Protein AF-Q4CY54-F1 (afdb_monomer_lite)

Organism: Trypanosoma cruzi (strain CL Brener) (NCBI:txid353153)

InterPro domains:
  IPR007012 Poly(A) polymerase, central domain [PF04928] (2-129)
  IPR011068 Nucleotidyltransferase, class I-like, C-terminal [SSF55003] (140-233)

Foldseek 3Di:
DQLQLEDLLQLHDYPVLVVLLLLLLCVVPPPDDVVVSVLVSLVVVLVQCVPQQDGDARGDDPDLDDPDDDPPDDAADDCVDPLNVRQRYAYWDPDPSIDRSSSLRASLSSVSVSVLSNVLNVQVVDVPRDNCVSNHHDDLLVVFFKKKKKKWKWKDLDPVVRVVVQVLLVVLLSNLVSLLVNLQVVFWNKDWRPDKFKDDDPPDDHDPNMDMTMIMTMIGTDGDPPDDHDDPVSSVVSVVRSQVVSVVQCPPPPDPPTNPDDCNTIPGMDIDIDGSVRCVVRVVD

Radius of gyration: 21.3 Å; chains: 1; bounding box: 64×45×58 Å

pLDDT: mean 92.41, std 7.96, range [51.31, 98.56]

Sequence (285 aa):
MRRKVYGNLYCYPSGVVLAIMVARICQVMPASHPNVLLRFFFLFYTQWLSRHDRISPVYITTSLESRGRIPGLPDSWDPRRDACRDDLLPVINPAYPYVNDARNVGRCGLEVFYAELTYAYRLLSNLETPLETIWEPYHILDDYSTFFVVHVTCEEENEEKLEAVLSVWSSYVLSKLRILLYALERIVDARPYPQKLNDVPPRSVPKPGRFLKGSCFIVGIKEKVGRRFPQKNMFFEAFDELRYTVLEECNATKSVRGFERDERTMHEPWFALVSAADLLPILKA

Structure (mmCIF, N/CA/C/O backbone):
data_AF-Q4CY54-F1
#
_entry.id   AF-Q4CY54-F1
#
loop_
_atom_site.group_PDB
_atom_site.id
_atom_site.type_symbol
_atom_site.label_atom_id
_atom_site.label_alt_id
_atom_site.label_comp_id
_atom_site.label_asym_id
_atom_site.label_entity_id
_atom_site.label_seq_id
_atom_site.pdbx_PDB_ins_code
_atom_site.Cartn_x
_atom_site.Cartn_y
_atom_site.Cartn_z
_atom_site.occupancy
_atom_site.B_iso_or_equiv
_atom_site.auth_seq_id
_atom_site.auth_comp_id
_atom_site.auth_asym_id
_atom_site.auth_atom_id
_atom_site.pdbx_PDB_model_num
ATOM 1 N N . MET A 1 1 ? -0.231 9.021 11.451 1.00 66.12 1 MET A N 1
ATOM 2 C CA . MET A 1 1 ? -0.670 7.714 10.913 1.00 66.12 1 MET A CA 1
ATOM 3 C C . MET A 1 1 ? 0.261 6.588 11.366 1.00 66.12 1 MET A C 1
ATOM 5 O O . MET A 1 1 ? 1.081 6.104 10.597 1.00 66.12 1 MET A O 1
ATOM 9 N N . ARG A 1 2 ? 0.198 6.216 12.650 1.00 91.12 2 ARG A N 1
ATOM 10 C CA . ARG A 1 2 ? 1.248 5.422 13.318 1.00 91.12 2 ARG A CA 1
ATOM 11 C C . ARG A 1 2 ? 1.232 3.924 12.977 1.00 91.12 2 ARG A C 1
ATOM 13 O O . ARG A 1 2 ? 2.286 3.305 12.985 1.00 91.12 2 ARG A O 1
ATOM 20 N N . ARG A 1 3 ? 0.076 3.391 12.563 1.00 94.56 3 ARG A N 1
ATOM 21 C CA . ARG A 1 3 ? -0.108 1.989 12.134 1.00 94.56 3 ARG A CA 1
ATOM 22 C C . ARG A 1 3 ? 0.277 1.688 10.678 1.00 94.56 3 ARG A C 1
ATOM 24 O O . ARG A 1 3 ? 0.223 0.541 10.255 1.00 94.56 3 ARG A O 1
ATOM 31 N N . LYS A 1 4 ? 0.674 2.710 9.904 1.00 94.62 4 LYS A N 1
ATOM 32 C CA . LYS A 1 4 ? 1.222 2.561 8.539 1.00 94.62 4 LYS A CA 1
ATOM 33 C C . LYS A 1 4 ? 0.316 1.780 7.551 1.00 94.62 4 LYS A C 1
ATOM 35 O O . LYS A 1 4 ? 0.819 1.010 6.745 1.00 94.62 4 LYS A O 1
ATOM 40 N N . VAL A 1 5 ? -1.002 2.012 7.579 1.00 95.00 5 VAL A N 1
ATOM 41 C CA . VAL A 1 5 ? -1.997 1.395 6.662 1.00 95.00 5 VAL A CA 1
ATOM 42 C C . VAL A 1 5 ? -2.765 2.424 5.835 1.00 95.00 5 VAL A C 1
ATOM 44 O O . VAL A 1 5 ? -3.993 2.455 5.802 1.00 95.00 5 VAL A O 1
ATOM 47 N N . TYR A 1 6 ? -2.026 3.338 5.212 1.00 94.12 6 TYR A N 1
ATOM 48 C CA . TYR A 1 6 ? -2.591 4.436 4.433 1.00 94.12 6 TYR A CA 1
ATOM 49 C C . TYR A 1 6 ? -1.653 4.905 3.349 1.00 94.12 6 TYR A C 1
ATOM 51 O O . TYR A 1 6 ? -0.442 4.968 3.551 1.00 94.12 6 TYR A O 1
ATOM 59 N N . GLY A 1 7 ? -2.250 5.309 2.235 1.00 92.25 7 GLY A N 1
ATOM 60 C CA . GLY A 1 7 ? -1.535 5.796 1.072 1.00 92.25 7 GLY A CA 1
ATOM 61 C C . GLY A 1 7 ? -1.949 5.017 -0.164 1.00 92.25 7 GLY A C 1
ATOM 62 O O . GLY A 1 7 ? -1.527 3.882 -0.361 1.00 92.25 7 GLY A O 1
ATOM 63 N N . ASN A 1 8 ? -2.711 5.680 -1.032 1.00 95.06 8 ASN A N 1
ATOM 64 C CA . ASN A 1 8 ? -3.174 5.145 -2.315 1.00 95.06 8 ASN A CA 1
ATOM 65 C C . ASN A 1 8 ? -2.026 4.626 -3.204 1.00 95.06 8 ASN A C 1
ATOM 67 O O . ASN A 1 8 ? -2.189 3.650 -3.928 1.00 95.06 8 ASN A O 1
ATOM 71 N N . LEU A 1 9 ? -0.849 5.260 -3.127 1.00 96.00 9 LEU A N 1
ATOM 72 C CA . LEU A 1 9 ? 0.350 4.854 -3.875 1.00 96.00 9 LEU A CA 1
ATOM 73 C C . LEU A 1 9 ? 0.945 3.521 -3.388 1.00 96.00 9 LEU A C 1
ATOM 75 O O . LEU A 1 9 ? 1.670 2.869 -4.129 1.00 96.00 9 LEU A O 1
ATOM 79 N N . TYR A 1 10 ? 0.598 3.102 -2.169 1.00 97.38 10 TYR A N 1
ATOM 80 C CA . TYR A 1 10 ? 1.056 1.875 -1.516 1.00 97.38 10 TYR A CA 1
ATOM 81 C C . TYR A 1 10 ? -0.066 0.831 -1.394 1.00 97.38 10 TYR A C 1
ATOM 83 O O . TYR A 1 10 ? -0.024 -0.012 -0.504 1.00 97.38 10 TYR A O 1
ATOM 91 N N . CYS A 1 11 ? -1.087 0.900 -2.259 1.00 97.50 11 CYS A N 1
ATOM 92 C CA . CYS A 1 11 ? -2.236 -0.016 -2.271 1.00 97.50 11 CYS A CA 1
ATOM 93 C C . CYS A 1 11 ? -3.144 0.039 -1.027 1.00 97.50 11 CYS A C 1
ATOM 95 O O . CYS A 1 11 ? -3.959 -0.863 -0.835 1.00 97.50 11 CYS A O 1
ATOM 97 N N . TYR A 1 12 ? -3.047 1.085 -0.201 1.00 97.88 12 TYR A N 1
ATOM 98 C CA . TYR A 1 12 ? -3.915 1.289 0.963 1.00 97.88 12 TYR A CA 1
ATOM 99 C C . TYR A 1 12 ? -5.046 2.291 0.679 1.00 97.88 12 TYR A C 1
ATOM 101 O O . TYR A 1 12 ? -4.922 3.121 -0.228 1.00 97.88 12 TYR A O 1
ATOM 109 N N . PRO A 1 13 ? -6.120 2.290 1.493 1.00 97.50 13 PRO A N 1
ATOM 110 C CA . PRO A 1 13 ? -7.149 3.325 1.455 1.00 97.50 13 PRO A CA 1
ATOM 111 C C . PRO A 1 13 ? -6.580 4.752 1.501 1.00 97.50 13 PRO A C 1
ATOM 113 O O . PRO A 1 13 ? -5.635 5.053 2.240 1.00 97.50 13 PRO A O 1
ATOM 116 N N . SER A 1 14 ? -7.172 5.643 0.703 1.00 96.31 14 SER A N 1
ATOM 117 C CA . SER A 1 14 ? -6.866 7.076 0.695 1.00 96.31 14 SER A CA 1
ATOM 118 C C . SER A 1 14 ? -7.655 7.832 1.774 1.00 96.31 14 SER A C 1
ATOM 120 O O . SER A 1 14 ? -8.560 7.287 2.408 1.00 96.31 14 SER A O 1
ATOM 122 N N . GLY A 1 15 ? -7.346 9.117 1.975 1.00 95.38 15 GLY A N 1
ATOM 123 C CA . GLY A 1 15 ? -8.077 9.960 2.931 1.00 95.38 15 GLY A CA 1
ATOM 124 C C . GLY A 1 15 ? -9.553 10.104 2.579 1.00 95.38 15 GLY A C 1
ATOM 125 O O . GLY A 1 15 ? -10.398 10.055 3.467 1.00 95.38 15 GLY A O 1
ATOM 126 N N . VAL A 1 16 ? -9.866 10.196 1.285 1.00 96.69 16 VAL A N 1
ATOM 127 C CA . VAL A 1 16 ? -11.248 10.270 0.796 1.00 96.69 16 VAL A CA 1
ATOM 128 C C . VAL A 1 16 ? -11.995 8.969 1.091 1.00 96.69 16 VAL A C 1
ATOM 130 O O . VAL A 1 16 ? -13.108 9.010 1.606 1.00 96.69 16 VAL A O 1
ATOM 133 N N . VAL A 1 17 ? -11.352 7.818 0.869 1.00 98.25 17 VAL A N 1
ATOM 134 C CA . VAL A 1 17 ? -11.922 6.498 1.181 1.00 98.25 17 VAL A CA 1
ATOM 135 C C . VAL A 1 17 ? -12.279 6.398 2.665 1.00 98.25 17 VAL A C 1
ATOM 137 O O . VAL A 1 17 ? -13.418 6.081 3.005 1.00 98.25 17 VAL A O 1
ATOM 140 N N . LEU A 1 18 ? -11.344 6.739 3.557 1.00 97.50 18 LEU A N 1
ATOM 141 C CA . LEU A 1 18 ? -11.595 6.722 5.002 1.00 97.50 18 LEU A CA 1
ATOM 142 C C . LEU A 1 18 ? -12.676 7.733 5.414 1.00 97.50 18 LEU A C 1
ATOM 144 O O . LEU A 1 18 ? -13.502 7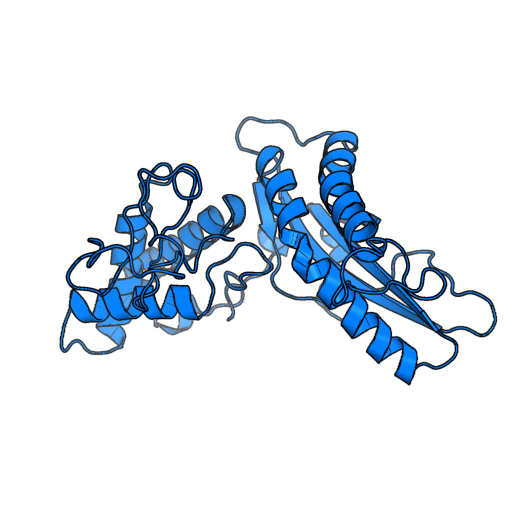.420 6.268 1.00 97.50 18 LEU A O 1
ATOM 148 N N . ALA A 1 19 ? -12.719 8.916 4.796 1.00 97.94 19 ALA A N 1
ATOM 149 C CA . ALA A 1 19 ? -13.739 9.924 5.078 1.00 97.94 19 ALA A CA 1
ATOM 150 C C . ALA A 1 19 ? -15.149 9.444 4.698 1.00 97.94 19 ALA A C 1
ATOM 152 O O . ALA A 1 19 ? -16.073 9.592 5.495 1.00 97.94 19 ALA A O 1
ATOM 153 N N . ILE A 1 20 ? -15.316 8.818 3.528 1.00 98.56 20 ILE A N 1
ATOM 154 C CA . ILE A 1 20 ? -16.595 8.220 3.107 1.00 98.56 20 ILE A CA 1
ATOM 155 C C . ILE A 1 20 ? -16.980 7.082 4.057 1.00 98.56 20 ILE A C 1
ATOM 157 O O . ILE A 1 20 ? -18.134 6.988 4.479 1.00 98.56 20 ILE A O 1
ATOM 161 N N . MET A 1 21 ? -16.010 6.253 4.450 1.00 98.38 21 MET A N 1
ATOM 162 C CA . MET A 1 21 ? -16.242 5.181 5.411 1.00 98.38 21 MET A CA 1
ATOM 163 C C . MET A 1 21 ? -16.729 5.715 6.766 1.00 98.38 21 MET A C 1
ATOM 165 O O . MET A 1 21 ? -17.692 5.184 7.319 1.00 98.38 21 MET A O 1
ATOM 169 N N . VAL A 1 22 ? -16.116 6.780 7.289 1.00 97.50 22 VAL A N 1
ATOM 170 C CA . VAL A 1 22 ? -16.547 7.444 8.531 1.00 97.50 22 VAL A CA 1
ATOM 171 C C . VAL A 1 22 ? -17.917 8.104 8.360 1.00 97.50 22 VAL A C 1
ATOM 173 O O . VAL A 1 22 ? -18.778 7.946 9.221 1.00 97.50 22 VAL A O 1
ATOM 176 N N . ALA A 1 23 ? -18.172 8.775 7.235 1.00 97.88 23 ALA A N 1
ATOM 177 C CA . ALA A 1 23 ? -19.473 9.376 6.948 1.00 97.88 23 ALA A CA 1
ATOM 178 C C . ALA A 1 23 ? -20.594 8.326 6.935 1.00 97.88 23 ALA A C 1
ATOM 180 O O . ALA A 1 23 ? -21.672 8.570 7.479 1.00 97.88 23 ALA A O 1
ATOM 181 N N . ARG A 1 24 ? -20.328 7.129 6.396 1.00 97.62 24 ARG A N 1
ATOM 182 C CA . ARG A 1 24 ? -21.274 6.011 6.454 1.00 97.62 24 ARG A CA 1
ATOM 183 C C . ARG A 1 24 ? -21.571 5.585 7.892 1.00 97.62 24 ARG A C 1
ATOM 185 O O . ARG A 1 24 ? -22.730 5.343 8.214 1.00 97.62 24 ARG A O 1
ATOM 192 N N . ILE A 1 25 ? -20.565 5.546 8.764 1.00 97.31 25 ILE A N 1
ATOM 193 C CA . ILE A 1 25 ? -20.771 5.265 10.192 1.00 97.31 25 ILE A CA 1
ATOM 194 C C . ILE A 1 25 ? -21.664 6.325 10.843 1.00 97.31 25 ILE A C 1
ATOM 196 O O . ILE A 1 25 ? -22.615 5.971 11.535 1.00 97.31 25 ILE A O 1
ATOM 200 N N . CYS A 1 26 ? -21.430 7.608 10.561 1.00 96.75 26 CYS A N 1
ATOM 201 C CA . CYS A 1 26 ? -22.260 8.699 11.079 1.00 96.75 26 CYS A CA 1
ATOM 202 C C . CYS A 1 26 ? -23.721 8.630 10.594 1.00 96.75 26 CYS A C 1
ATOM 204 O O . CYS A 1 26 ? -24.620 9.036 11.326 1.00 96.75 26 CYS A O 1
ATOM 206 N N . GLN A 1 27 ? -23.975 8.111 9.385 1.00 96.38 27 GLN A N 1
ATOM 207 C CA . GLN A 1 27 ? -25.337 7.866 8.890 1.00 96.38 27 GLN A CA 1
ATOM 208 C C . GLN A 1 27 ? -26.023 6.704 9.615 1.00 96.38 27 GLN A C 1
ATOM 210 O O . GLN A 1 27 ? -27.219 6.770 9.881 1.00 96.38 27 GLN A O 1
ATOM 215 N N . VAL A 1 28 ? -25.277 5.635 9.909 1.00 95.94 28 VAL A N 1
ATOM 216 C CA . VAL A 1 28 ? -25.801 4.450 10.606 1.00 95.94 28 VAL A CA 1
ATOM 217 C C . VAL A 1 28 ? -26.074 4.751 12.080 1.00 95.94 28 VAL A C 1
ATOM 219 O O . VAL A 1 28 ? -27.053 4.253 12.630 1.00 95.94 28 VAL A O 1
ATOM 222 N N . MET A 1 29 ? -25.238 5.576 12.714 1.00 94.19 29 MET A N 1
ATOM 223 C CA . MET A 1 29 ? -25.342 5.919 14.132 1.00 94.19 29 MET A CA 1
ATOM 224 C C . MET A 1 29 ? -25.329 7.447 14.345 1.00 94.19 29 MET A C 1
ATOM 226 O O . MET A 1 29 ? -24.304 8.016 14.731 1.00 94.19 29 MET A O 1
ATOM 230 N N . PRO A 1 30 ? -26.460 8.139 14.103 1.00 88.69 30 PRO A N 1
ATOM 231 C CA . PRO A 1 30 ? -26.558 9.584 14.295 1.00 88.69 30 PRO A CA 1
ATOM 232 C C . PRO A 1 30 ? -26.357 9.999 15.763 1.00 88.69 30 PRO A C 1
ATOM 234 O O . PRO A 1 30 ? -26.690 9.252 16.682 1.00 88.69 30 PRO A O 1
ATOM 237 N N . ALA A 1 31 ? -25.857 11.221 15.984 1.00 82.62 31 ALA A N 1
ATOM 238 C CA . ALA A 1 31 ? -25.784 11.887 17.296 1.00 82.62 31 ALA A CA 1
ATOM 239 C C . ALA A 1 31 ? -24.970 11.167 18.397 1.00 82.62 31 ALA A C 1
ATOM 241 O O . ALA A 1 31 ? -25.167 11.418 19.585 1.00 82.62 31 ALA A O 1
ATOM 242 N N . SER A 1 32 ? -24.026 10.300 18.024 1.00 86.75 32 SER A N 1
ATOM 243 C CA . SER A 1 32 ? -23.147 9.624 18.983 1.00 86.75 32 SER A CA 1
ATOM 244 C C . SER A 1 32 ? -21.881 10.414 19.295 1.00 86.75 32 SER A C 1
ATOM 246 O O . SER A 1 32 ? -21.315 11.093 18.437 1.00 86.75 32 SER A O 1
ATOM 248 N N . HIS A 1 33 ? -21.404 10.292 20.535 1.00 91.56 33 HIS A N 1
ATOM 249 C CA . HIS A 1 33 ? -20.135 10.883 20.950 1.00 91.56 33 HIS A CA 1
ATOM 250 C C . HIS A 1 33 ? -18.982 10.328 20.085 1.00 91.56 33 HIS A C 1
ATOM 252 O O . HIS A 1 33 ? -18.982 9.125 19.803 1.00 91.56 33 HIS A O 1
ATOM 258 N N . PRO A 1 34 ? -17.965 11.130 19.705 1.00 91.25 34 PRO A N 1
ATOM 259 C CA . PRO A 1 34 ? -16.882 10.680 18.822 1.00 91.25 34 PRO A CA 1
ATOM 260 C C . PRO A 1 34 ? -16.187 9.380 19.259 1.00 91.25 34 PRO A C 1
ATOM 262 O O . PRO A 1 34 ? -15.827 8.560 18.421 1.00 91.25 34 PRO A O 1
ATOM 265 N N . ASN A 1 35 ? -16.056 9.150 20.570 1.00 89.69 35 ASN A N 1
ATOM 266 C CA . ASN A 1 35 ? -15.513 7.900 21.123 1.00 89.69 35 ASN A CA 1
ATOM 267 C C . ASN A 1 35 ? -16.379 6.675 20.758 1.00 89.69 35 ASN A C 1
ATOM 269 O O . ASN A 1 35 ? -15.863 5.657 20.299 1.00 89.69 35 ASN A O 1
ATOM 273 N N . VAL A 1 36 ? -17.705 6.797 20.884 1.00 91.88 36 VAL A N 1
ATOM 274 C CA . VAL A 1 36 ? -18.655 5.732 20.525 1.00 91.88 36 VAL A CA 1
ATOM 275 C C . VAL A 1 36 ? -18.586 5.450 19.026 1.00 91.88 36 VAL A C 1
ATOM 277 O O . VAL A 1 36 ? -18.467 4.292 18.632 1.00 91.88 36 VAL A O 1
ATOM 280 N N . LEU A 1 37 ? -18.568 6.499 18.195 1.00 94.62 37 LEU A N 1
ATOM 281 C CA . LEU A 1 37 ? -18.431 6.365 16.741 1.00 94.62 37 LEU A CA 1
ATOM 282 C C . LEU A 1 37 ? -17.127 5.671 16.342 1.00 94.62 37 LEU A C 1
ATOM 284 O O . LEU A 1 37 ? -17.132 4.845 15.435 1.00 94.62 37 LEU A O 1
ATOM 288 N N . LEU A 1 38 ? -16.019 5.968 17.022 1.00 93.75 38 LEU A N 1
ATOM 289 C CA . LEU A 1 38 ? -14.725 5.366 16.718 1.00 93.75 38 LEU A CA 1
ATOM 290 C C . LEU A 1 38 ? -14.671 3.879 17.096 1.00 93.75 38 LEU A C 1
ATOM 292 O O . LEU A 1 38 ? -14.223 3.066 16.291 1.00 93.75 38 LEU A O 1
ATOM 296 N N . ARG A 1 39 ? -15.184 3.490 18.273 1.00 93.88 39 ARG A N 1
ATOM 297 C CA . ARG A 1 39 ? -15.311 2.065 18.643 1.00 93.88 39 ARG A CA 1
ATOM 298 C C . ARG A 1 39 ? -16.232 1.325 17.675 1.00 93.88 39 ARG A C 1
ATOM 300 O O . ARG A 1 39 ? -15.910 0.226 17.222 1.00 93.88 39 ARG A O 1
ATOM 307 N N . PHE A 1 40 ? -17.346 1.957 17.314 1.00 95.25 40 PHE A N 1
ATOM 308 C CA . PHE A 1 40 ? -18.296 1.400 16.364 1.00 95.25 40 PHE A CA 1
ATOM 309 C C . PHE A 1 40 ? -17.709 1.279 14.951 1.00 95.25 40 PHE A C 1
ATOM 311 O O . PHE A 1 40 ? -17.956 0.273 14.298 1.00 95.25 40 PHE A O 1
ATOM 318 N N . PHE A 1 41 ? -16.870 2.218 14.500 1.00 96.69 41 PHE A N 1
ATOM 319 C CA . PHE A 1 41 ? -16.178 2.145 13.207 1.00 96.69 41 PHE A CA 1
ATOM 320 C C . PHE A 1 41 ? -15.366 0.850 13.068 1.00 96.69 41 PHE A C 1
ATOM 322 O O . PHE A 1 41 ? -15.509 0.144 12.068 1.00 96.69 41 PHE A O 1
ATOM 329 N N . PHE A 1 42 ? -14.550 0.507 14.072 1.00 96.81 42 PHE A N 1
ATOM 330 C CA . PHE A 1 42 ? -13.724 -0.703 14.022 1.00 96.81 42 PHE A CA 1
ATOM 331 C C . PHE A 1 42 ? -14.565 -1.979 14.046 1.00 96.81 42 PHE A C 1
ATOM 333 O O . PHE A 1 42 ? -14.312 -2.883 13.249 1.00 96.81 42 PHE A O 1
ATOM 340 N N . LEU A 1 43 ? -15.594 -2.040 14.897 1.00 96.31 43 LEU A N 1
ATOM 341 C CA . LEU A 1 43 ? -16.544 -3.156 14.919 1.00 96.31 43 LEU A CA 1
ATOM 342 C C . LEU A 1 43 ? -17.242 -3.317 13.561 1.00 96.31 43 LEU A C 1
ATOM 344 O O . LEU A 1 43 ? -17.209 -4.394 12.963 1.00 96.31 43 LEU A O 1
ATOM 348 N N . PHE A 1 44 ? -17.845 -2.236 13.066 1.00 97.44 44 PHE A N 1
ATOM 349 C CA . PHE A 1 44 ? -18.646 -2.229 11.850 1.00 97.44 44 PHE A CA 1
ATOM 350 C C . PHE A 1 44 ? -17.821 -2.665 10.641 1.00 97.44 44 PHE A C 1
ATOM 352 O O . PHE A 1 44 ? -18.244 -3.559 9.914 1.00 97.44 44 PHE A O 1
ATOM 359 N N . TYR A 1 45 ? -16.626 -2.099 10.436 1.00 97.69 45 TYR A N 1
ATOM 360 C CA . TYR A 1 45 ? -15.806 -2.453 9.276 1.00 97.69 45 TYR A CA 1
ATOM 361 C C . TYR A 1 45 ? -15.081 -3.788 9.407 1.00 97.69 45 TYR A C 1
ATOM 363 O O . TYR A 1 45 ? -14.870 -4.438 8.387 1.00 97.69 45 TYR A O 1
ATOM 371 N N . THR A 1 46 ? -14.787 -4.261 10.620 1.00 96.75 46 THR A N 1
ATOM 372 C CA . THR A 1 46 ? -14.336 -5.650 10.807 1.00 96.75 46 THR A CA 1
ATOM 373 C C . THR A 1 46 ? -15.422 -6.627 10.351 1.00 96.75 46 THR A C 1
ATOM 375 O O . THR A 1 46 ? -15.144 -7.587 9.640 1.00 96.75 46 THR A O 1
ATOM 378 N N . GLN A 1 47 ? -16.690 -6.366 10.679 1.00 96.00 47 GLN A N 1
ATOM 379 C CA . GLN A 1 47 ? -17.794 -7.209 10.215 1.00 96.00 47 GLN A CA 1
ATOM 380 C C . GLN A 1 47 ? -18.061 -7.040 8.712 1.00 96.00 47 GLN A C 1
ATOM 382 O O . GLN A 1 47 ? -18.188 -8.035 7.997 1.00 96.00 47 GLN A O 1
ATOM 387 N N . TRP A 1 48 ? -18.094 -5.802 8.213 1.00 96.19 48 TRP A N 1
ATOM 388 C CA . TRP A 1 48 ? -18.377 -5.482 6.809 1.00 96.19 48 TRP A CA 1
ATOM 389 C C . TRP A 1 48 ? -17.352 -6.092 5.846 1.00 96.19 48 TRP A C 1
ATOM 391 O O . TRP A 1 48 ? -17.717 -6.589 4.783 1.00 96.19 48 TRP A O 1
ATOM 401 N N . LEU A 1 49 ? -16.070 -6.068 6.223 1.00 95.81 49 LEU A N 1
ATOM 402 C CA . LEU A 1 49 ? -14.957 -6.537 5.394 1.00 95.81 49 LEU A CA 1
ATOM 403 C C . LEU A 1 49 ? -14.607 -8.016 5.616 1.00 95.81 49 LEU A C 1
ATOM 405 O O . LEU A 1 49 ? -13.708 -8.521 4.951 1.00 95.81 49 LEU A O 1
ATOM 409 N N . SER A 1 50 ? -15.312 -8.720 6.510 1.00 91.62 50 SER A N 1
ATOM 410 C CA . SER A 1 50 ? -15.044 -10.134 6.828 1.00 91.62 50 SER A CA 1
ATOM 411 C C . SER A 1 50 ? -15.189 -11.086 5.630 1.00 91.62 50 SER A C 1
ATOM 413 O O . SER A 1 50 ? -14.599 -12.166 5.618 1.00 91.62 50 SER A O 1
ATOM 415 N N . ARG A 1 51 ? -15.956 -10.693 4.602 1.00 82.88 51 ARG A N 1
ATOM 416 C CA . ARG A 1 51 ? -16.082 -11.412 3.324 1.00 82.88 51 ARG A CA 1
ATOM 417 C C . ARG A 1 51 ? -15.124 -10.832 2.285 1.00 82.88 51 ARG A C 1
ATOM 419 O O . ARG A 1 51 ? -15.514 -10.009 1.461 1.00 82.88 51 ARG A O 1
ATOM 426 N N . HIS A 1 52 ? -13.863 -11.253 2.350 1.00 72.75 52 HIS A N 1
ATOM 427 C CA . HIS A 1 52 ? -12.765 -10.722 1.528 1.00 72.75 52 HIS A CA 1
ATOM 428 C C . HIS A 1 52 ? -12.910 -10.929 0.016 1.00 72.75 52 HIS A C 1
ATOM 430 O O . HIS A 1 52 ? -12.262 -10.237 -0.765 1.00 72.75 52 HIS A O 1
ATOM 436 N N . ASP A 1 53 ? -13.704 -11.907 -0.404 1.00 77.00 53 ASP A N 1
ATOM 437 C CA . ASP A 1 53 ? -13.937 -12.244 -1.805 1.00 77.00 53 ASP A CA 1
ATOM 438 C C . ASP A 1 53 ? -14.977 -11.330 -2.463 1.00 77.00 53 ASP A C 1
ATOM 440 O O . ASP A 1 53 ? -14.940 -11.135 -3.678 1.00 77.00 53 ASP A O 1
ATOM 444 N N . ARG A 1 54 ? -15.897 -10.758 -1.675 1.00 84.62 54 ARG A N 1
ATOM 445 C CA . ARG A 1 54 ? -16.964 -9.901 -2.193 1.00 84.62 54 ARG A CA 1
ATOM 446 C C . ARG A 1 54 ? -17.469 -8.909 -1.147 1.00 84.62 54 ARG A C 1
ATOM 448 O O . ARG A 1 54 ? -18.466 -9.144 -0.459 1.00 84.62 54 ARG A O 1
ATOM 455 N N . ILE A 1 55 ? -16.809 -7.757 -1.086 1.00 93.31 55 ILE A N 1
ATOM 456 C CA . ILE A 1 55 ? -17.180 -6.656 -0.196 1.00 93.31 55 ILE A CA 1
ATOM 457 C C . ILE A 1 55 ? -18.341 -5.855 -0.799 1.00 93.31 55 ILE A C 1
ATOM 459 O O . ILE A 1 55 ? -18.321 -5.466 -1.966 1.00 93.31 55 ILE A O 1
ATOM 463 N N . SER A 1 56 ? -19.370 -5.596 0.012 1.00 93.44 56 SER A N 1
ATOM 464 C CA . SER A 1 56 ? -20.480 -4.721 -0.389 1.00 93.44 56 SER A CA 1
ATOM 465 C C . SER A 1 56 ? -20.009 -3.267 -0.502 1.00 93.44 56 SER A C 1
ATOM 467 O O . SER A 1 56 ? -19.206 -2.835 0.330 1.00 93.44 56 SER A O 1
ATOM 469 N N . PRO A 1 57 ? -20.503 -2.487 -1.482 1.00 95.81 57 PRO A N 1
ATOM 470 C CA . PRO A 1 57 ? -20.041 -1.122 -1.677 1.00 95.81 57 PRO A CA 1
ATOM 471 C C . PRO A 1 57 ? -20.404 -0.226 -0.495 1.00 95.81 57 PRO A C 1
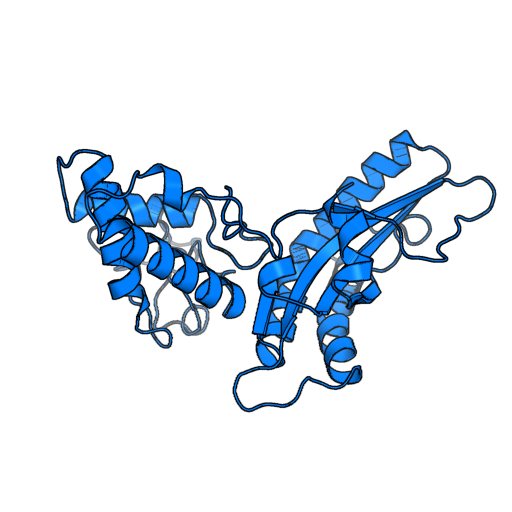ATOM 473 O O . PRO A 1 57 ? -21.536 -0.241 -0.009 1.00 95.81 57 PRO A O 1
ATOM 476 N N . VAL A 1 58 ? -19.452 0.599 -0.069 1.00 97.88 58 VAL A N 1
ATOM 477 C CA . VAL A 1 58 ? -19.677 1.676 0.896 1.00 97.88 58 VAL A CA 1
ATOM 478 C C . VAL A 1 58 ? -20.044 2.932 0.118 1.00 97.88 58 VAL A C 1
ATOM 480 O O . VAL A 1 58 ? -19.250 3.431 -0.674 1.00 97.88 58 VAL A O 1
ATOM 483 N N . TYR A 1 59 ? -21.243 3.455 0.344 1.00 97.38 59 TYR A N 1
ATOM 484 C CA . TYR A 1 59 ? -21.717 4.693 -0.265 1.00 97.38 59 TYR A CA 1
ATOM 485 C C . TYR A 1 59 ? -22.593 5.459 0.726 1.00 97.38 59 TYR A C 1
ATOM 487 O O . TYR A 1 59 ? -23.161 4.881 1.655 1.00 97.38 59 TYR A O 1
ATOM 495 N N . ILE A 1 60 ? -22.675 6.773 0.530 1.00 97.50 60 ILE A N 1
ATOM 496 C CA . ILE A 1 60 ? -23.394 7.695 1.423 1.00 97.50 60 ILE A CA 1
ATOM 497 C C . ILE A 1 60 ? -24.549 8.427 0.729 1.00 97.50 60 ILE A C 1
ATOM 499 O O . ILE A 1 60 ? -25.200 9.274 1.338 1.00 97.50 60 ILE A O 1
ATOM 503 N N . THR A 1 61 ? -24.817 8.110 -0.537 1.00 95.44 61 THR A N 1
ATOM 504 C CA . THR A 1 61 ? -26.002 8.569 -1.269 1.00 95.44 61 THR A CA 1
ATOM 505 C C . THR A 1 61 ? -27.211 7.683 -0.964 1.00 95.44 61 THR A C 1
ATOM 507 O O . THR A 1 61 ? -27.078 6.568 -0.463 1.00 95.44 61 THR A O 1
ATOM 510 N N . THR A 1 62 ? -28.416 8.168 -1.271 1.00 91.25 62 THR A N 1
ATOM 511 C CA . THR A 1 62 ? -29.658 7.396 -1.093 1.00 91.25 62 THR A CA 1
ATOM 512 C C . THR A 1 62 ? -29.706 6.152 -1.982 1.00 91.25 62 THR A C 1
ATOM 514 O O . THR A 1 62 ? -30.183 5.107 -1.550 1.00 91.25 62 THR A O 1
ATOM 517 N N . SER A 1 63 ? -29.175 6.243 -3.201 1.00 89.75 63 SER A N 1
ATOM 518 C CA . SER A 1 63 ? -28.980 5.116 -4.112 1.00 89.75 63 SER A CA 1
ATOM 519 C C . SER A 1 63 ? -27.724 5.317 -4.968 1.00 89.75 63 SER A C 1
ATOM 521 O O . SER A 1 63 ? -27.188 6.426 -5.059 1.00 89.75 63 SER A O 1
ATOM 523 N N . LEU A 1 64 ? -27.256 4.228 -5.584 1.00 90.00 64 LEU A N 1
ATOM 524 C CA . LEU A 1 64 ? -26.230 4.236 -6.636 1.00 90.00 64 LEU A CA 1
ATOM 525 C C . LEU A 1 64 ? -26.842 4.144 -8.044 1.00 90.00 64 LEU A C 1
ATOM 527 O O . LEU A 1 64 ? -26.125 3.962 -9.025 1.00 90.00 64 LEU A O 1
ATOM 531 N N . GLU A 1 65 ? -28.168 4.242 -8.153 1.00 83.81 65 GLU A N 1
ATOM 532 C CA . GLU A 1 65 ? -28.855 4.151 -9.438 1.00 83.81 65 GLU A CA 1
ATOM 533 C C . GLU A 1 65 ? -28.474 5.330 -10.337 1.00 83.81 65 GLU A C 1
ATOM 535 O O . GLU A 1 65 ? -28.374 6.481 -9.896 1.00 83.81 65 GLU A O 1
ATOM 540 N N . SER A 1 66 ? -28.260 5.044 -11.622 1.00 72.38 66 SER A N 1
ATOM 541 C CA . SER A 1 66 ? -27.997 6.089 -12.605 1.00 72.38 66 SER A CA 1
ATOM 542 C C . SER A 1 66 ? -29.215 7.006 -12.708 1.00 72.38 66 SER A C 1
ATOM 544 O O . SER A 1 66 ? -30.318 6.553 -13.005 1.00 72.38 66 SER A O 1
ATOM 546 N N . ARG A 1 67 ? -29.006 8.318 -12.551 1.00 72.38 67 ARG A N 1
ATOM 547 C CA . ARG A 1 67 ? -30.023 9.354 -12.813 1.00 72.38 67 ARG A CA 1
ATOM 548 C C . ARG A 1 67 ? -30.271 9.579 -14.318 1.00 72.38 67 ARG A C 1
ATOM 550 O O . ARG A 1 67 ? -30.754 10.636 -14.710 1.00 72.38 67 ARG A O 1
ATOM 557 N N . GLY A 1 68 ? -29.917 8.605 -15.157 1.00 71.31 68 GLY A N 1
ATOM 558 C CA . GLY A 1 68 ? -29.817 8.726 -16.607 1.00 71.31 68 GLY A CA 1
ATOM 559 C C . GLY A 1 68 ? -28.394 9.060 -17.062 1.00 71.31 68 GLY A C 1
ATOM 560 O O . GLY A 1 68 ? -27.630 9.737 -16.371 1.00 71.31 68 GLY A O 1
ATOM 561 N N . ARG A 1 69 ? -28.022 8.577 -18.253 1.00 72.88 69 ARG A N 1
ATOM 562 C CA . ARG A 1 69 ? -26.732 8.893 -18.878 1.00 72.88 69 ARG A CA 1
ATOM 563 C C . ARG A 1 69 ? -26.697 10.379 -19.232 1.00 72.88 69 ARG A C 1
ATOM 565 O O . ARG A 1 69 ? -27.488 10.836 -20.052 1.00 72.88 69 ARG A O 1
ATOM 572 N N . ILE A 1 70 ? -25.759 11.117 -18.646 1.00 82.62 70 ILE A N 1
ATOM 573 C CA . ILE A 1 70 ? -25.512 12.516 -19.004 1.00 82.62 70 ILE A CA 1
ATOM 574 C C . ILE A 1 70 ? -24.545 12.520 -20.198 1.00 82.62 70 ILE A C 1
ATOM 576 O O . ILE A 1 70 ? -23.442 11.980 -20.066 1.00 82.62 70 ILE A O 1
ATOM 580 N N . PRO A 1 71 ? -24.922 13.079 -21.365 1.00 85.81 71 PRO A N 1
ATOM 581 C CA . PRO A 1 71 ? -24.049 13.111 -22.535 1.00 85.81 71 PRO A CA 1
ATOM 582 C C . PRO A 1 71 ? -22.688 13.742 -22.216 1.00 85.81 71 PRO A C 1
ATOM 584 O O . PRO A 1 71 ? -22.614 14.789 -21.581 1.00 85.81 71 PRO A O 1
ATOM 587 N N . GLY A 1 72 ? -21.610 13.091 -22.654 1.00 87.88 72 GLY A N 1
ATOM 588 C CA . GLY A 1 72 ? -20.235 13.543 -22.419 1.00 87.88 72 GLY A CA 1
ATOM 589 C C . GLY A 1 72 ? -19.623 13.122 -21.077 1.00 87.88 72 GLY A C 1
ATOM 590 O O . GLY A 1 72 ? -18.407 13.218 -20.936 1.00 87.88 72 GLY A O 1
ATOM 591 N N . LEU A 1 73 ? -20.409 12.608 -20.122 1.00 88.44 73 LEU A N 1
ATOM 592 C CA . LEU A 1 73 ? -19.876 12.039 -18.880 1.00 88.44 73 LEU A CA 1
ATOM 593 C C . LEU A 1 73 ? -19.673 10.519 -18.998 1.00 88.44 73 LEU A C 1
ATOM 595 O O . LEU A 1 73 ? -20.442 9.846 -19.692 1.00 88.44 73 LEU A O 1
ATOM 599 N N . PRO A 1 74 ? -18.645 9.962 -18.328 1.00 87.94 74 PRO A N 1
ATOM 600 C CA . PRO A 1 74 ? -18.472 8.520 -18.247 1.00 87.94 74 PRO A CA 1
ATOM 601 C C . PRO A 1 74 ? -19.589 7.887 -17.412 1.00 87.94 74 PRO A C 1
ATOM 603 O O . PRO A 1 74 ? -20.215 8.540 -16.575 1.00 87.94 74 PRO A O 1
ATOM 606 N N . ASP A 1 75 ? -19.814 6.593 -17.624 1.00 88.38 75 ASP A N 1
ATOM 607 C CA . ASP A 1 75 ? -20.799 5.851 -16.845 1.00 88.38 75 ASP A CA 1
ATOM 608 C C . ASP A 1 75 ? -20.372 5.760 -15.373 1.00 88.38 75 ASP A C 1
ATOM 610 O O . ASP A 1 75 ? -19.195 5.528 -15.067 1.00 88.38 75 ASP A O 1
ATOM 614 N N . SER A 1 76 ? -21.349 5.874 -14.471 1.00 91.75 76 SER A N 1
ATOM 615 C CA . SER A 1 76 ? -21.171 5.633 -13.037 1.00 91.75 76 SER A CA 1
ATOM 616 C C . SER A 1 76 ? -20.702 4.206 -12.752 1.00 91.75 76 SER A C 1
ATOM 618 O O . SER A 1 76 ? -20.998 3.267 -13.497 1.00 91.75 76 SER A O 1
ATOM 620 N N . TRP A 1 77 ? -19.972 4.041 -11.654 1.00 93.31 77 TRP A N 1
ATOM 621 C CA . TRP A 1 77 ? -19.589 2.751 -11.098 1.00 93.31 77 TRP A CA 1
ATOM 622 C C . TRP A 1 77 ? -20.815 1.839 -10.968 1.00 93.31 77 TRP A C 1
ATOM 624 O O . TRP A 1 77 ? -21.834 2.231 -10.402 1.00 93.31 77 TRP A 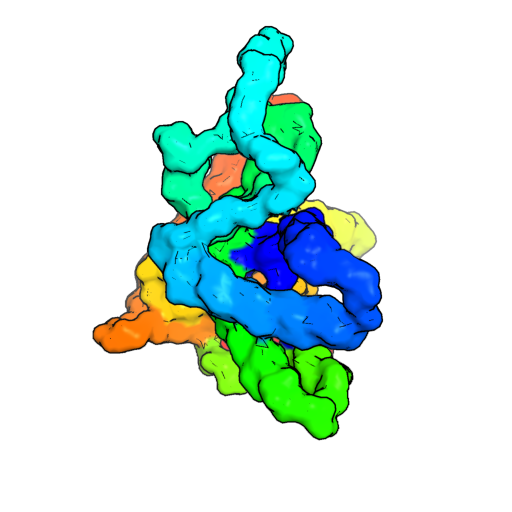O 1
ATOM 634 N N . ASP A 1 78 ? -20.703 0.628 -11.508 1.00 91.19 78 ASP A N 1
ATOM 635 C CA . ASP A 1 78 ? -21.723 -0.418 -11.437 1.00 91.19 78 ASP A CA 1
ATOM 636 C C . ASP A 1 78 ? -20.986 -1.762 -11.332 1.00 91.19 78 ASP A C 1
ATOM 638 O O . ASP A 1 78 ? -20.156 -2.052 -12.200 1.00 91.19 78 ASP A O 1
ATOM 642 N N . PRO A 1 79 ? -21.268 -2.599 -10.314 1.00 89.38 79 PRO A N 1
ATOM 643 C CA . PRO A 1 79 ? -20.574 -3.874 -10.115 1.00 89.38 7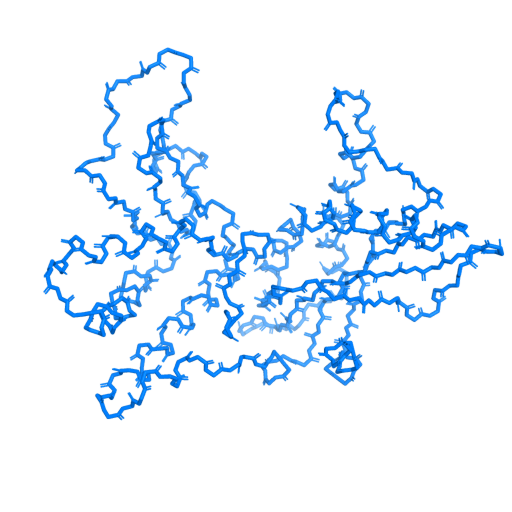9 PRO A CA 1
ATOM 644 C C . PRO A 1 79 ? -20.777 -4.874 -11.268 1.00 89.38 79 PRO A C 1
ATOM 646 O O . PRO A 1 79 ? -20.076 -5.881 -11.346 1.00 89.38 79 PRO A O 1
ATOM 649 N N . ARG A 1 80 ? -21.738 -4.631 -12.168 1.00 88.25 80 ARG A N 1
ATOM 650 C CA . ARG A 1 80 ? -21.980 -5.443 -13.370 1.00 88.25 80 ARG A CA 1
ATOM 651 C C . ARG A 1 80 ? -20.986 -5.128 -14.488 1.00 88.25 80 ARG A C 1
ATOM 653 O O . ARG A 1 80 ? -20.753 -5.986 -15.339 1.00 88.25 80 ARG A O 1
ATOM 660 N N . ARG A 1 81 ? -20.393 -3.928 -14.488 1.00 89.19 81 ARG A N 1
ATOM 661 C CA . ARG A 1 81 ? -19.414 -3.499 -15.494 1.00 89.19 81 ARG A CA 1
ATOM 662 C C . ARG A 1 81 ? -18.083 -4.202 -15.276 1.00 89.19 81 ARG A C 1
ATOM 664 O O . ARG A 1 81 ? -17.563 -4.236 -14.166 1.00 89.19 81 ARG A O 1
ATOM 671 N N . ASP A 1 82 ? -17.489 -4.663 -16.368 1.00 88.12 82 ASP A N 1
ATOM 672 C CA . ASP A 1 82 ? -16.222 -5.398 -16.374 1.00 88.12 82 ASP A CA 1
ATOM 673 C C . ASP A 1 82 ? -15.107 -4.646 -15.640 1.00 88.12 82 ASP A C 1
ATOM 675 O O . ASP A 1 82 ? -14.415 -5.215 -14.808 1.00 88.12 82 ASP A O 1
ATOM 679 N N . ALA A 1 83 ? -15.016 -3.333 -15.859 1.00 86.88 83 ALA A N 1
ATOM 680 C CA . ALA A 1 83 ? -13.999 -2.471 -15.260 1.00 86.88 83 ALA A CA 1
ATOM 681 C C . ALA A 1 83 ? -14.109 -2.294 -13.729 1.00 86.88 83 ALA A C 1
ATOM 683 O O . ALA A 1 83 ? -13.186 -1.735 -13.132 1.00 86.88 83 ALA A O 1
ATOM 684 N N . CYS A 1 84 ? -15.236 -2.693 -13.132 1.00 90.56 84 CYS A N 1
ATOM 685 C CA . CYS A 1 84 ? -15.561 -2.543 -11.710 1.00 90.56 84 CYS A CA 1
ATOM 686 C C . CYS A 1 84 ? -15.752 -3.894 -11.004 1.00 90.56 84 CYS A C 1
ATOM 688 O O . CYS A 1 84 ? -15.888 -3.928 -9.783 1.00 90.56 84 CYS A O 1
ATOM 690 N N . ARG A 1 85 ? -15.808 -5.000 -11.758 1.00 86.06 85 ARG A N 1
ATOM 691 C CA . ARG A 1 85 ? -16.151 -6.329 -11.235 1.00 86.06 85 ARG A CA 1
ATOM 692 C C . ARG A 1 85 ? -15.120 -6.856 -10.240 1.00 86.06 85 ARG A C 1
ATOM 694 O O . ARG A 1 85 ? -15.494 -7.528 -9.285 1.00 86.06 85 ARG A O 1
ATOM 701 N N . ASP A 1 86 ? -13.856 -6.515 -10.470 1.00 86.88 86 ASP A N 1
ATOM 702 C CA . ASP A 1 86 ? -12.709 -6.985 -9.690 1.00 86.88 86 ASP A CA 1
ATOM 703 C C . ASP A 1 86 ? -12.268 -5.973 -8.615 1.00 86.88 86 ASP A C 1
ATOM 705 O O . ASP A 1 86 ? -11.196 -6.109 -8.024 1.00 86.88 86 ASP A O 1
ATOM 709 N N . ASP A 1 87 ? -13.084 -4.944 -8.346 1.00 93.62 87 ASP A N 1
ATOM 710 C CA . ASP A 1 87 ? -12.813 -3.978 -7.283 1.00 93.62 87 ASP A CA 1
ATOM 711 C C . ASP A 1 87 ? -12.803 -4.680 -5.914 1.00 93.62 87 ASP A C 1
ATOM 713 O O . ASP A 1 87 ? -13.827 -5.166 -5.432 1.00 93.62 87 ASP A O 1
ATOM 717 N N . LEU A 1 88 ? -11.644 -4.681 -5.251 1.00 94.69 88 LEU A N 1
ATOM 718 C CA . LEU A 1 88 ? -11.455 -5.359 -3.964 1.00 94.69 88 LEU A CA 1
ATOM 719 C C . LEU A 1 88 ? -12.164 -4.648 -2.806 1.00 94.69 88 LEU A C 1
ATOM 721 O O . LEU A 1 88 ? -12.688 -5.289 -1.901 1.00 94.69 88 LEU A O 1
ATOM 725 N N . LEU A 1 89 ? -12.174 -3.315 -2.827 1.00 96.44 89 LEU A N 1
ATOM 726 C CA . LEU A 1 89 ? -12.798 -2.479 -1.807 1.00 96.44 89 LEU A CA 1
ATOM 727 C C . LEU A 1 89 ? -13.597 -1.369 -2.500 1.00 96.44 89 LEU A C 1
ATOM 729 O O . LEU A 1 89 ? -13.018 -0.342 -2.847 1.00 96.44 89 LEU A O 1
ATOM 733 N N . PRO A 1 90 ? -14.906 -1.545 -2.741 1.00 97.12 90 PRO A N 1
ATOM 734 C CA . PRO A 1 90 ? -15.703 -0.498 -3.364 1.00 97.12 90 PRO A CA 1
ATOM 735 C C . PRO A 1 90 ? -16.119 0.564 -2.337 1.00 97.12 90 PRO A C 1
ATOM 737 O O . PRO A 1 90 ? -16.985 0.324 -1.494 1.00 97.12 90 PRO A O 1
ATOM 740 N N . VAL A 1 91 ? -15.512 1.751 -2.410 1.00 98.19 91 VAL A N 1
ATOM 741 C CA . VAL A 1 91 ? -15.913 2.937 -1.633 1.00 98.19 91 VAL A CA 1
ATOM 742 C C . VAL A 1 91 ? -16.236 4.058 -2.605 1.00 98.19 91 VAL A C 1
ATOM 744 O O . VAL A 1 91 ? -15.358 4.606 -3.271 1.00 98.19 91 VAL A O 1
ATOM 747 N N . ILE A 1 92 ? -17.527 4.338 -2.731 1.00 97.75 92 ILE A N 1
ATOM 748 C CA . ILE A 1 92 ? -18.074 5.077 -3.857 1.00 97.75 92 ILE A CA 1
ATOM 749 C C . ILE A 1 92 ? -18.138 6.565 -3.535 1.00 97.75 92 ILE A C 1
ATOM 751 O O . ILE A 1 92 ? -18.800 6.983 -2.580 1.00 97.75 92 ILE A O 1
ATOM 755 N N . ASN A 1 93 ? -17.466 7.360 -4.364 1.00 96.12 93 ASN A N 1
ATOM 756 C CA . ASN A 1 93 ? -17.506 8.810 -4.315 1.00 96.12 93 ASN A CA 1
ATOM 757 C C . ASN A 1 93 ? -18.950 9.297 -4.525 1.00 96.12 93 ASN A C 1
ATOM 759 O O . ASN A 1 93 ? -19.603 8.841 -5.465 1.00 96.12 93 ASN A O 1
ATOM 763 N N . PRO A 1 94 ? -19.469 10.217 -3.692 1.00 95.19 94 PRO A N 1
ATOM 764 C CA . PRO A 1 94 ? -20.845 10.695 -3.811 1.00 95.19 94 PRO A CA 1
ATOM 765 C C . PRO A 1 94 ? -21.074 11.663 -4.985 1.00 95.19 94 PRO A C 1
ATOM 767 O O . PRO A 1 94 ? -22.230 11.946 -5.308 1.00 95.19 94 PRO A O 1
ATOM 770 N N . ALA A 1 95 ? -20.018 12.203 -5.603 1.00 91.88 95 ALA A N 1
ATOM 771 C CA . ALA A 1 95 ? -20.138 13.054 -6.781 1.00 91.88 95 ALA A CA 1
ATOM 772 C C . ALA A 1 95 ? -20.524 12.222 -8.012 1.00 91.88 95 ALA A C 1
ATOM 774 O O . ALA A 1 95 ? -20.063 11.098 -8.188 1.00 91.88 95 ALA A O 1
ATOM 775 N N . TYR A 1 96 ? -21.376 12.782 -8.873 1.00 87.94 96 TYR A N 1
ATOM 776 C CA . TYR A 1 96 ? -21.754 12.141 -10.129 1.00 87.94 96 TYR A CA 1
ATOM 777 C C . TYR A 1 96 ? -20.754 12.507 -11.245 1.00 87.94 96 TYR A C 1
ATOM 779 O O . TYR A 1 96 ? -20.428 13.690 -11.374 1.00 87.94 96 TYR A O 1
ATOM 787 N N . PRO A 1 97 ? -20.321 11.556 -12.096 1.00 91.06 97 PRO A N 1
ATOM 788 C CA . PRO A 1 97 ? -20.643 10.130 -12.057 1.00 91.06 97 PRO A CA 1
ATOM 789 C C . PRO A 1 97 ? -19.921 9.415 -10.912 1.00 91.06 97 PRO A C 1
ATOM 791 O O . PRO A 1 97 ? -18.794 9.761 -10.563 1.00 91.06 97 PRO A O 1
ATOM 794 N N . TYR A 1 98 ? -20.577 8.404 -10.344 1.00 93.38 98 TYR A N 1
ATOM 795 C CA . TYR A 1 98 ? -20.043 7.666 -9.202 1.00 93.38 98 TYR A CA 1
ATOM 796 C C . TYR A 1 98 ? -18.762 6.925 -9.587 1.00 93.38 98 TYR A C 1
ATOM 798 O O . TYR A 1 98 ? -18.716 6.263 -10.623 1.00 93.38 98 TYR A O 1
ATOM 806 N N . VAL A 1 99 ? -17.735 6.994 -8.744 1.00 94.50 99 VAL A N 1
ATOM 807 C CA . VAL A 1 99 ? -16.450 6.311 -8.956 1.00 94.50 99 VAL A CA 1
ATOM 808 C C . VAL A 1 99 ? -15.994 5.628 -7.677 1.00 94.50 99 VAL A C 1
ATOM 810 O O . VAL A 1 99 ? -16.319 6.079 -6.583 1.00 94.50 99 VAL A O 1
ATOM 813 N N . ASN A 1 100 ? -15.235 4.543 -7.803 1.00 96.81 100 ASN A N 1
ATOM 814 C CA . ASN A 1 100 ? -14.602 3.913 -6.653 1.00 96.81 100 ASN A CA 1
ATOM 815 C C . ASN A 1 100 ? -13.283 4.630 -6.317 1.00 96.81 100 ASN A C 1
ATOM 817 O O . ASN A 1 100 ? -12.295 4.481 -7.038 1.00 96.81 100 ASN A O 1
ATOM 821 N N . ASP A 1 101 ? -13.242 5.362 -5.204 1.00 97.38 101 ASP A N 1
ATOM 822 C CA . ASP A 1 101 ? -12.029 6.057 -4.743 1.00 97.38 101 ASP A CA 1
ATOM 823 C C . ASP A 1 101 ? -10.972 5.099 -4.162 1.00 97.38 101 ASP A C 1
ATOM 825 O O . ASP A 1 101 ? -9.814 5.477 -3.971 1.00 97.38 101 ASP A O 1
ATOM 829 N N . ALA A 1 102 ? -11.350 3.846 -3.899 1.00 97.12 102 ALA A N 1
ATOM 830 C CA . ALA A 1 102 ? -10.477 2.771 -3.438 1.00 97.12 102 ALA A CA 1
ATOM 831 C C . ALA A 1 102 ? -10.050 1.819 -4.573 1.00 97.12 102 ALA A C 1
ATOM 833 O O . ALA A 1 102 ? -9.521 0.743 -4.305 1.00 97.12 102 ALA A O 1
ATOM 834 N N . ARG A 1 103 ? -10.203 2.212 -5.846 1.00 94.69 103 ARG A N 1
ATOM 835 C CA . ARG A 1 103 ? -9.872 1.365 -7.010 1.00 94.69 103 ARG A CA 1
ATOM 836 C C . ARG A 1 103 ? -8.430 0.844 -7.037 1.00 94.69 103 ARG A C 1
ATOM 838 O O . ARG A 1 103 ? -8.169 -0.218 -7.582 1.00 94.69 103 ARG A O 1
ATOM 845 N N . ASN A 1 104 ? -7.488 1.593 -6.466 1.00 94.81 104 ASN A N 1
ATOM 846 C CA . ASN A 1 104 ? -6.077 1.200 -6.422 1.00 94.81 104 ASN A CA 1
ATOM 847 C C . ASN A 1 104 ? -5.714 0.363 -5.187 1.00 94.81 104 ASN A C 1
ATOM 849 O O . ASN A 1 104 ? -4.545 0.011 -5.024 1.00 94.81 104 ASN A O 1
ATOM 853 N N . VAL A 1 105 ? -6.666 0.080 -4.293 1.00 96.88 105 VAL A N 1
ATOM 854 C CA . VAL A 1 105 ? -6.420 -0.809 -3.156 1.00 96.88 105 VAL A CA 1
ATOM 855 C C . VAL A 1 105 ? -6.094 -2.199 -3.698 1.00 96.88 105 VAL A C 1
ATOM 857 O O . VAL A 1 105 ? -6.835 -2.740 -4.511 1.00 96.88 105 VAL A O 1
ATOM 860 N N . GLY A 1 106 ? -4.950 -2.739 -3.284 1.00 95.19 106 GLY A N 1
ATOM 861 C CA . GLY A 1 106 ? -4.491 -4.084 -3.646 1.00 95.19 106 GLY A CA 1
ATOM 862 C C . GLY A 1 106 ? -4.906 -5.116 -2.611 1.00 95.19 106 GLY A C 1
ATOM 863 O O . GLY A 1 106 ? -5.306 -4.754 -1.503 1.00 95.19 106 GLY A O 1
ATOM 864 N N . ARG A 1 107 ? -4.779 -6.403 -2.942 1.00 95.31 107 ARG A N 1
ATOM 865 C CA . ARG A 1 107 ? -5.115 -7.493 -2.019 1.00 95.31 107 ARG A CA 1
ATOM 866 C C . ARG A 1 107 ? -4.245 -7.439 -0.773 1.00 95.31 107 ARG A C 1
ATOM 868 O O . ARG A 1 107 ? -4.779 -7.457 0.331 1.00 95.31 107 ARG A O 1
ATOM 875 N N . CYS A 1 108 ? -2.937 -7.266 -0.951 1.00 96.00 108 CYS A N 1
ATOM 876 C CA . CYS A 1 108 ? -2.004 -7.126 0.165 1.00 96.00 108 CYS A CA 1
ATOM 877 C C . CYS A 1 108 ? -2.365 -5.940 1.081 1.00 96.00 108 CYS A C 1
ATOM 879 O O . CYS A 1 108 ? -2.415 -6.068 2.304 1.00 96.00 108 CYS A O 1
ATOM 881 N N . GLY A 1 109 ? -2.692 -4.787 0.488 1.00 96.38 109 GLY A N 1
ATOM 882 C CA . GLY A 1 109 ? -3.080 -3.586 1.224 1.00 96.38 109 GLY A CA 1
ATOM 883 C C . GLY A 1 109 ? -4.409 -3.747 1.963 1.00 96.38 109 GLY A C 1
ATOM 884 O O . GLY A 1 109 ? -4.527 -3.312 3.109 1.00 96.38 109 GLY A O 1
ATOM 885 N N . LEU A 1 110 ? -5.391 -4.406 1.341 1.00 96.31 110 LEU A N 1
ATOM 886 C CA . LEU A 1 110 ? -6.690 -4.702 1.943 1.00 96.31 110 LEU A CA 1
ATOM 887 C C . LEU A 1 110 ? -6.574 -5.684 3.113 1.00 96.31 110 LEU A C 1
ATOM 889 O O . LEU A 1 110 ? -7.193 -5.460 4.151 1.00 96.31 110 LEU A O 1
ATOM 893 N N . GLU A 1 111 ? -5.779 -6.744 2.972 1.00 95.31 111 GLU A N 1
ATOM 894 C CA . GLU A 1 111 ? -5.560 -7.741 4.026 1.00 95.31 111 GLU A CA 1
ATOM 895 C C . GLU A 1 111 ? -4.894 -7.116 5.255 1.00 95.31 111 GLU A C 1
ATOM 897 O O . GLU A 1 111 ? -5.361 -7.303 6.379 1.00 95.31 111 GLU A O 1
ATOM 902 N N . VAL A 1 112 ? -3.859 -6.296 5.048 1.00 95.88 112 VAL A N 1
ATOM 903 C CA . VAL A 1 112 ? -3.198 -5.567 6.139 1.00 95.88 112 VAL A CA 1
ATOM 904 C C . VAL A 1 112 ? -4.145 -4.535 6.761 1.00 95.88 112 VAL A C 1
ATOM 906 O O . VAL A 1 112 ? -4.220 -4.430 7.985 1.00 95.88 112 VAL A O 1
ATOM 909 N N . PHE A 1 113 ? -4.908 -3.793 5.951 1.00 96.94 113 PHE A N 1
ATOM 910 C CA . PHE A 1 113 ? -5.898 -2.838 6.455 1.00 96.94 113 PHE A CA 1
ATOM 911 C C . PHE A 1 113 ? -6.958 -3.529 7.323 1.00 96.94 113 PHE A C 1
ATOM 913 O O . PHE A 1 113 ? -7.255 -3.068 8.424 1.00 96.94 113 PHE A O 1
ATOM 920 N N . TYR A 1 114 ? -7.478 -4.671 6.874 1.00 96.44 114 TYR A N 1
ATOM 921 C CA . TYR A 1 114 ? -8.420 -5.479 7.639 1.00 96.44 114 TYR A CA 1
ATOM 922 C C . TYR A 1 114 ? -7.818 -6.035 8.935 1.00 96.44 114 TYR A C 1
ATOM 924 O O . TYR A 1 114 ? -8.475 -6.013 9.979 1.00 96.44 114 TYR A O 1
ATOM 932 N N . ALA A 1 115 ? -6.569 -6.507 8.892 1.00 95.69 115 ALA A N 1
ATOM 933 C CA . ALA A 1 115 ? -5.872 -7.000 10.073 1.00 95.69 115 ALA A CA 1
ATOM 934 C C . ALA A 1 115 ? -5.725 -5.900 11.139 1.00 95.69 115 ALA A C 1
ATOM 936 O O . ALA A 1 115 ? -6.015 -6.148 12.309 1.00 95.69 115 ALA A O 1
ATOM 937 N N . GLU A 1 116 ? -5.368 -4.673 10.745 1.00 96.38 116 GLU A N 1
ATOM 938 C CA . GLU A 1 116 ? -5.274 -3.536 11.673 1.00 96.38 116 GLU A CA 1
ATOM 939 C C . GLU A 1 116 ? -6.650 -3.075 12.190 1.00 96.38 116 GLU A C 1
ATOM 941 O O . GLU A 1 116 ? -6.769 -2.742 13.370 1.00 96.38 116 GLU A O 1
ATOM 946 N N . LEU A 1 117 ? -7.708 -3.104 11.365 1.00 96.50 117 LEU A N 1
ATOM 947 C CA . LEU A 1 117 ? -9.081 -2.851 11.833 1.00 96.50 117 LEU A CA 1
ATOM 948 C C . LEU A 1 117 ? -9.506 -3.873 12.893 1.00 96.50 117 LEU A C 1
ATOM 950 O O . LEU A 1 117 ? -10.039 -3.501 13.938 1.00 96.50 117 LEU A O 1
ATOM 954 N N . THR A 1 118 ? -9.220 -5.150 12.638 1.00 97.12 118 THR A N 1
ATOM 955 C CA . THR A 1 118 ? -9.541 -6.256 13.545 1.00 97.12 118 THR A CA 1
ATOM 956 C C . THR A 1 118 ? -8.735 -6.159 14.840 1.00 97.12 118 THR A C 1
ATOM 958 O O . THR A 1 118 ? -9.275 -6.390 15.922 1.00 97.12 118 THR A O 1
ATOM 961 N N . TYR A 1 119 ? -7.452 -5.794 14.752 1.00 96.12 119 TYR A N 1
ATOM 962 C CA . TYR A 1 119 ? -6.600 -5.539 15.912 1.00 96.12 119 TYR A CA 1
ATOM 963 C C . TYR A 1 119 ? -7.174 -4.415 16.782 1.00 96.12 119 TYR A C 1
ATOM 965 O O . TYR A 1 119 ? -7.395 -4.620 17.976 1.00 96.12 119 TYR A O 1
ATOM 973 N N . ALA A 1 120 ? -7.506 -3.270 16.180 1.00 96.62 120 ALA A N 1
ATOM 974 C CA . ALA A 1 120 ? -8.100 -2.142 16.891 1.00 96.62 120 ALA A CA 1
ATOM 975 C C . ALA A 1 120 ? -9.463 -2.495 17.504 1.00 96.62 120 ALA A C 1
ATOM 977 O O . ALA A 1 120 ? -9.726 -2.137 18.651 1.00 96.62 120 ALA A O 1
ATOM 978 N N . TYR A 1 121 ? -10.307 -3.247 16.789 1.00 96.75 121 TYR A N 1
ATOM 979 C CA . TYR A 1 121 ? -11.579 -3.731 17.323 1.00 96.75 121 TYR A CA 1
ATOM 980 C C . TYR A 1 121 ? -11.373 -4.610 18.565 1.00 96.75 121 TYR A C 1
ATOM 982 O O . TYR A 1 121 ? -12.013 -4.375 19.588 1.00 96.75 121 TYR A O 1
ATOM 990 N N . ARG A 1 122 ? -10.457 -5.586 18.513 1.00 97.00 122 ARG A N 1
ATOM 991 C CA . ARG A 1 122 ? -10.168 -6.489 19.643 1.00 97.00 122 ARG A CA 1
ATOM 992 C C . ARG A 1 122 ? -9.622 -5.729 20.844 1.00 97.00 122 ARG A C 1
ATOM 994 O O . ARG A 1 122 ? -10.080 -5.948 21.960 1.00 97.00 122 ARG A O 1
ATOM 1001 N N . LEU A 1 123 ? -8.694 -4.809 20.605 1.00 95.44 123 LEU A N 1
ATOM 1002 C CA . LEU A 1 123 ? -8.109 -3.971 21.644 1.00 95.44 123 LEU A CA 1
ATOM 1003 C C . LEU A 1 123 ? -9.177 -3.103 22.333 1.00 95.44 123 LEU A C 1
ATOM 1005 O O . LEU A 1 123 ? -9.251 -3.058 23.555 1.00 95.44 123 LEU A O 1
ATOM 1009 N N . LEU A 1 124 ? -10.071 -2.495 21.548 1.00 94.44 124 LEU A N 1
ATOM 1010 C CA . LEU A 1 124 ? -11.180 -1.668 22.036 1.00 94.44 124 LEU A CA 1
ATOM 1011 C C . LEU A 1 124 ? -12.441 -2.462 22.408 1.00 94.44 124 LEU A C 1
ATOM 1013 O O . LEU A 1 124 ? -13.470 -1.866 22.729 1.00 94.44 124 LEU A O 1
ATOM 1017 N N . SER A 1 125 ? -12.402 -3.791 22.378 1.00 93.06 125 SER A N 1
ATOM 1018 C CA . SER A 1 125 ? -13.488 -4.605 22.936 1.00 93.06 125 SER A CA 1
ATOM 1019 C C . SER A 1 125 ? -13.457 -4.573 24.463 1.00 93.06 125 SER A C 1
ATOM 1021 O O . SER A 1 125 ? -14.492 -4.723 25.105 1.00 93.06 125 SER A O 1
ATOM 1023 N N . ASN A 1 126 ? -12.286 -4.298 25.045 1.00 92.12 126 ASN A N 1
ATOM 1024 C CA . ASN A 1 126 ? -12.170 -3.916 26.440 1.00 92.12 126 ASN A CA 1
ATOM 1025 C C . ASN A 1 126 ? -12.461 -2.409 26.591 1.00 92.12 126 ASN A C 1
ATOM 1027 O O . ASN A 1 126 ? -11.830 -1.557 25.954 1.00 92.12 126 ASN A O 1
ATOM 1031 N N . LEU A 1 127 ? -13.457 -2.071 27.413 1.00 87.88 127 LEU A N 1
ATOM 1032 C CA . LEU A 1 127 ? -13.857 -0.683 27.663 1.00 87.88 127 LEU A CA 1
ATOM 1033 C C . LEU A 1 127 ? -12.818 0.083 28.490 1.00 87.88 127 LEU A C 1
ATOM 1035 O O . LEU A 1 127 ? -12.675 1.286 28.289 1.00 87.88 127 LEU A O 1
ATOM 1039 N N . GLU A 1 128 ? -12.046 -0.622 29.320 1.00 91.38 128 GLU A N 1
ATOM 1040 C CA . GLU A 1 128 ? -10.986 -0.046 30.157 1.00 91.38 128 GLU A CA 1
ATOM 1041 C C . GLU A 1 128 ? -9.723 0.299 29.360 1.00 91.38 128 GLU A C 1
ATOM 1043 O O . GLU A 1 128 ? -8.863 1.037 29.837 1.00 91.38 128 GLU A O 1
ATOM 1048 N N . THR A 1 129 ? -9.576 -0.234 28.143 1.00 90.94 129 THR A N 1
ATOM 1049 C CA . THR A 1 129 ? -8.403 0.053 27.318 1.00 90.94 129 THR A CA 1
ATOM 1050 C C . THR A 1 129 ? -8.436 1.508 26.838 1.00 90.94 129 THR A C 1
ATOM 1052 O O . THR A 1 129 ? -9.411 1.904 26.181 1.00 90.94 129 THR A O 1
ATOM 1055 N N . PRO A 1 130 ? -7.378 2.299 27.120 1.00 90.69 130 PRO A N 1
ATOM 1056 C CA . PRO A 1 130 ? -7.259 3.662 26.623 1.00 90.69 130 PRO A CA 1
ATOM 1057 C C . PRO A 1 130 ? -7.327 3.699 25.100 1.00 90.69 130 PRO A C 1
ATOM 1059 O O . PRO A 1 130 ? -6.769 2.843 24.408 1.00 90.69 130 PRO A O 1
ATOM 1062 N N . LEU A 1 131 ? -8.001 4.712 24.559 1.00 89.19 131 LEU A N 1
ATOM 1063 C CA . LEU A 1 131 ? -8.162 4.836 23.114 1.00 89.19 131 LEU A CA 1
ATOM 1064 C C . LEU A 1 131 ? -6.802 4.974 22.418 1.00 89.19 131 LEU A C 1
ATOM 1066 O O . LEU A 1 131 ? -6.620 4.505 21.299 1.00 89.19 131 LEU A O 1
ATOM 1070 N N . GLU A 1 132 ? -5.839 5.593 23.093 1.00 90.69 132 GLU A N 1
ATOM 1071 C CA . GLU A 1 132 ? -4.520 5.911 22.571 1.00 90.69 132 GLU A CA 1
ATOM 1072 C C . GLU A 1 132 ? -3.703 4.666 22.214 1.00 90.69 132 GLU A C 1
ATOM 1074 O O . GLU A 1 132 ? -2.810 4.747 21.368 1.00 90.69 132 GLU A O 1
ATOM 1079 N N . THR A 1 133 ? -4.030 3.511 22.802 1.00 92.12 133 THR A N 1
ATOM 1080 C CA . THR A 1 133 ? -3.328 2.245 22.569 1.00 92.12 133 THR A CA 1
ATOM 1081 C C . THR A 1 133 ? -3.426 1.792 21.108 1.00 92.12 133 THR A C 1
ATOM 1083 O O . THR A 1 133 ? -2.473 1.227 20.579 1.00 92.12 133 THR A O 1
ATOM 1086 N N . ILE A 1 134 ? -4.511 2.118 20.389 1.00 93.00 134 ILE A N 1
ATOM 1087 C CA . ILE A 1 134 ? -4.621 1.793 18.950 1.00 93.00 134 ILE A CA 1
ATOM 1088 C C . ILE A 1 134 ? -3.627 2.586 18.083 1.00 93.00 134 ILE A C 1
ATOM 1090 O O . ILE A 1 134 ? -3.409 2.255 16.916 1.00 93.00 134 ILE A O 1
ATOM 1094 N N . TRP A 1 135 ? -3.036 3.656 18.627 1.00 92.00 135 TRP A N 1
ATOM 1095 C CA . TRP A 1 135 ? -2.078 4.515 17.935 1.00 92.00 135 TRP A CA 1
ATOM 1096 C C . TRP A 1 135 ? -0.623 4.139 18.205 1.00 92.00 135 TRP A C 1
ATOM 1098 O O . TRP A 1 135 ? 0.265 4.896 17.806 1.00 92.00 135 TRP A O 1
ATOM 1108 N N . GLU A 1 136 ? -0.348 3.013 18.860 1.00 93.62 136 GLU A N 1
ATOM 1109 C CA . GLU A 1 136 ? 1.019 2.522 19.031 1.00 93.62 136 GLU A CA 1
ATOM 1110 C C . GLU A 1 136 ? 1.734 2.427 17.668 1.00 93.62 136 GLU A C 1
ATOM 1112 O O . GLU A 1 136 ? 1.151 1.897 16.716 1.00 93.62 136 GLU A O 1
ATOM 1117 N N . PRO A 1 137 ? 2.956 2.972 17.515 1.00 94.56 137 PRO A N 1
ATOM 1118 C CA . PRO A 1 137 ? 3.714 2.862 16.273 1.00 94.56 137 PRO A CA 1
ATOM 1119 C C . PRO A 1 137 ? 3.845 1.417 15.791 1.00 94.56 137 PRO A C 1
ATOM 1121 O O . PRO A 1 137 ? 4.105 0.506 16.564 1.00 94.56 137 PRO A O 1
ATOM 1124 N N . TYR A 1 138 ? 3.649 1.211 14.492 1.00 94.81 138 TYR A N 1
ATOM 1125 C CA . TYR A 1 138 ? 3.892 -0.081 13.869 1.00 94.81 138 TYR A CA 1
ATOM 1126 C C . TYR A 1 138 ? 5.371 -0.239 13.498 1.00 94.81 138 TYR A C 1
ATOM 1128 O O . TYR A 1 138 ? 5.943 0.633 12.834 1.00 94.81 138 TYR A O 1
ATOM 1136 N N . HIS A 1 139 ? 5.950 -1.381 13.863 1.00 93.81 139 HIS A N 1
ATOM 1137 C CA . HIS A 1 139 ? 7.336 -1.746 13.596 1.00 93.81 139 HIS A CA 1
ATOM 1138 C C . HIS A 1 139 ? 7.384 -2.908 12.598 1.00 93.81 139 HIS A C 1
ATOM 1140 O O . HIS A 1 139 ? 7.103 -4.051 12.931 1.00 93.81 139 HIS A O 1
ATOM 1146 N N . ILE A 1 140 ? 7.742 -2.619 11.343 1.00 95.19 140 ILE A N 1
ATOM 1147 C CA . ILE A 1 140 ? 7.710 -3.628 10.268 1.00 95.19 140 ILE A CA 1
ATOM 1148 C C . ILE A 1 140 ? 8.718 -4.771 10.470 1.00 95.19 140 ILE A C 1
ATOM 1150 O O . ILE A 1 140 ? 8.490 -5.878 9.992 1.00 95.19 140 ILE A O 1
ATOM 1154 N N . LEU A 1 141 ? 9.815 -4.510 11.187 1.00 95.88 141 LEU A N 1
ATOM 1155 C CA . LEU A 1 141 ? 10.857 -5.500 11.474 1.00 95.88 141 LEU A CA 1
ATOM 1156 C C . LEU A 1 141 ? 10.385 -6.605 12.432 1.00 95.88 141 LEU A C 1
ATOM 1158 O O . LEU A 1 141 ? 10.997 -7.667 12.461 1.00 95.88 141 LEU A O 1
ATOM 1162 N N . ASP A 1 142 ? 9.301 -6.369 13.176 1.00 94.88 142 ASP A N 1
ATOM 1163 C CA . ASP A 1 142 ? 8.757 -7.345 14.124 1.00 94.88 142 ASP A CA 1
ATOM 1164 C C . ASP A 1 142 ? 7.978 -8.457 13.397 1.00 94.88 142 ASP A C 1
ATOM 1166 O O . ASP A 1 142 ? 7.929 -9.592 13.866 1.00 94.88 142 ASP A O 1
ATOM 1170 N N . ASP A 1 143 ? 7.414 -8.148 12.222 1.00 94.75 143 ASP A N 1
ATOM 1171 C CA . ASP A 1 143 ? 6.593 -9.075 11.432 1.00 94.75 143 ASP A CA 1
ATOM 1172 C C . ASP A 1 143 ? 7.332 -9.683 10.226 1.00 94.75 143 ASP A C 1
ATOM 1174 O O . ASP A 1 143 ? 6.881 -10.689 9.671 1.00 94.75 143 ASP A O 1
ATOM 1178 N N . TYR A 1 144 ? 8.428 -9.061 9.772 1.00 96.94 144 TYR A N 1
ATOM 1179 C CA . TYR A 1 144 ? 9.121 -9.426 8.533 1.00 96.94 144 TYR A CA 1
ATOM 1180 C C . TYR A 1 144 ? 10.637 -9.507 8.725 1.00 96.94 144 TYR A C 1
ATOM 1182 O O . TYR A 1 144 ? 11.274 -8.582 9.223 1.00 96.94 144 TYR A O 1
ATOM 1190 N N . SER A 1 145 ? 11.232 -10.600 8.242 1.00 96.62 145 SER A N 1
ATOM 1191 C CA . SER A 1 145 ? 12.687 -10.811 8.223 1.00 96.62 145 SER A CA 1
ATOM 1192 C C . SER A 1 145 ? 13.331 -10.516 6.864 1.00 96.62 145 SER A C 1
ATOM 1194 O O . SER A 1 145 ? 14.545 -10.316 6.791 1.00 96.62 145 SER A O 1
ATOM 1196 N N . THR A 1 146 ? 12.526 -10.494 5.796 1.00 97.62 146 THR A N 1
ATOM 1197 C CA . THR A 1 146 ? 12.960 -10.297 4.409 1.00 97.62 146 THR A CA 1
ATOM 1198 C C . THR A 1 146 ? 12.184 -9.154 3.769 1.00 97.62 146 THR A C 1
ATOM 1200 O O . THR A 1 146 ? 10.964 -9.048 3.912 1.00 97.62 146 THR A O 1
ATOM 1203 N N . PHE A 1 147 ? 12.898 -8.311 3.028 1.00 97.94 147 PHE A N 1
ATOM 1204 C CA . PHE A 1 147 ? 12.356 -7.098 2.433 1.00 97.94 147 PHE A CA 1
ATOM 1205 C C . PHE A 1 147 ? 12.698 -7.008 0.957 1.00 97.94 147 PHE A C 1
ATOM 1207 O O . PHE A 1 147 ? 13.839 -7.222 0.559 1.00 97.94 147 PHE A O 1
ATOM 1214 N N . PHE A 1 148 ? 11.705 -6.646 0.155 1.00 98.19 148 PHE A N 1
ATOM 1215 C CA . PHE A 1 148 ? 11.904 -6.202 -1.213 1.00 98.19 148 PHE A CA 1
ATOM 1216 C C . PHE A 1 148 ? 12.112 -4.687 -1.192 1.00 98.19 148 PHE A C 1
ATOM 1218 O O . PHE A 1 148 ? 11.222 -3.944 -0.771 1.00 98.19 148 PHE A O 1
ATOM 1225 N N . VAL A 1 149 ? 13.279 -4.228 -1.637 1.00 97.56 149 VAL A N 1
ATOM 1226 C CA . VAL A 1 149 ? 13.645 -2.809 -1.633 1.00 97.56 149 VAL A CA 1
ATOM 1227 C C . VAL A 1 149 ? 13.830 -2.337 -3.066 1.00 97.56 149 VAL A C 1
ATOM 1229 O O . VAL A 1 149 ? 14.713 -2.824 -3.767 1.00 97.56 149 VAL A O 1
ATOM 1232 N N . VAL A 1 150 ? 12.993 -1.394 -3.501 1.00 98.06 150 VAL A N 1
ATOM 1233 C CA . VAL A 1 150 ? 13.147 -0.692 -4.783 1.00 98.06 150 VAL A CA 1
ATOM 1234 C C . VAL A 1 150 ? 14.022 0.525 -4.551 1.00 98.06 150 VAL A C 1
ATOM 1236 O O . VAL A 1 150 ? 13.661 1.370 -3.736 1.00 98.06 150 VAL A O 1
ATOM 1239 N N . HIS A 1 151 ? 15.118 0.652 -5.290 1.00 97.12 151 HIS A N 1
ATOM 1240 C CA . HIS A 1 151 ? 15.973 1.835 -5.269 1.00 97.12 151 HIS A CA 1
ATOM 1241 C C . HIS A 1 151 ? 15.772 2.685 -6.513 1.00 97.12 151 HIS A C 1
ATOM 1243 O O . HIS A 1 151 ? 15.668 2.178 -7.630 1.00 97.12 151 HIS A O 1
ATOM 1249 N N . VAL A 1 152 ? 15.782 3.995 -6.301 1.00 97.19 152 VAL A N 1
ATOM 1250 C CA . VAL A 1 152 ? 15.718 5.021 -7.334 1.00 97.19 152 VAL A CA 1
ATOM 1251 C C . VAL A 1 152 ? 16.853 5.995 -7.075 1.00 97.19 152 VAL A C 1
ATOM 1253 O O . VAL A 1 152 ? 16.902 6.601 -6.009 1.00 97.19 152 VAL A O 1
ATOM 1256 N N . THR A 1 153 ? 17.768 6.145 -8.026 1.00 97.12 153 THR A N 1
ATOM 1257 C CA . THR A 1 153 ? 18.954 6.996 -7.857 1.00 97.12 153 THR A CA 1
ATOM 1258 C C . THR A 1 153 ? 19.069 8.015 -8.973 1.00 97.12 153 THR A C 1
ATOM 1260 O O . THR A 1 153 ? 18.721 7.710 -10.116 1.00 97.12 153 THR A O 1
ATOM 1263 N N . CYS A 1 154 ? 19.624 9.179 -8.647 1.00 97.44 154 CYS A N 1
ATOM 1264 C CA . CYS A 1 154 ? 19.973 10.201 -9.621 1.00 97.44 154 CYS A CA 1
ATOM 1265 C C . CYS A 1 154 ? 21.421 10.667 -9.449 1.00 97.44 154 CYS A C 1
ATOM 1267 O O . CYS A 1 154 ? 21.942 10.645 -8.333 1.00 97.44 154 CYS A O 1
ATOM 1269 N N . GLU A 1 155 ? 22.040 11.144 -10.530 1.00 95.94 155 GLU A N 1
ATOM 1270 C CA . GLU A 1 155 ? 23.341 11.816 -10.493 1.00 95.94 155 GLU A CA 1
ATOM 1271 C C . GLU A 1 155 ? 23.324 13.182 -11.193 1.00 95.94 155 GLU A C 1
ATOM 1273 O O . GLU A 1 155 ? 22.812 13.327 -12.298 1.00 95.94 155 GLU A O 1
ATOM 1278 N N . GLU A 1 156 ? 23.910 14.198 -10.569 1.00 96.25 156 GLU A N 1
ATOM 1279 C CA . GLU A 1 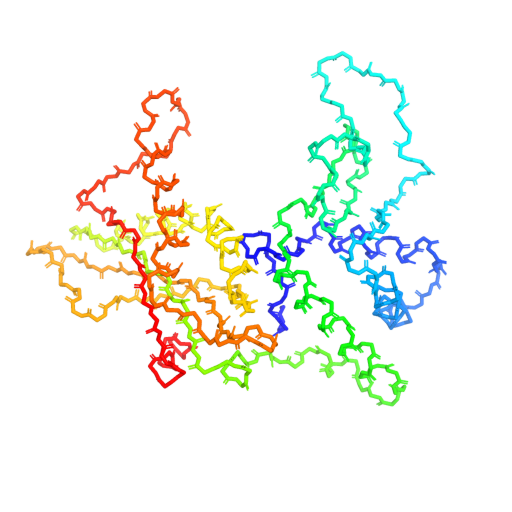156 ? 23.963 15.566 -11.103 1.00 96.25 156 GLU A CA 1
ATOM 1280 C C . GLU A 1 156 ? 25.237 16.277 -10.643 1.00 96.25 156 GLU A C 1
ATOM 1282 O O . GLU A 1 156 ? 25.804 15.951 -9.605 1.00 96.25 156 GLU A O 1
ATOM 1287 N N . GLU A 1 157 ? 25.688 17.271 -11.408 1.00 95.25 157 GLU A N 1
ATOM 1288 C CA . GLU A 1 157 ? 26.875 18.077 -11.063 1.00 95.25 157 GLU A CA 1
ATOM 1289 C C . GLU A 1 157 ? 26.606 19.038 -9.900 1.00 95.25 157 GLU A C 1
ATOM 1291 O O . GLU A 1 157 ? 27.507 19.375 -9.138 1.00 95.25 157 GLU A O 1
ATOM 1296 N N . ASN A 1 158 ? 25.354 19.475 -9.751 1.00 95.25 158 ASN A N 1
ATOM 1297 C CA . ASN A 1 158 ? 24.920 20.385 -8.702 1.00 95.25 158 ASN A CA 1
ATOM 1298 C C . ASN A 1 158 ? 23.998 19.655 -7.715 1.00 95.25 158 ASN A C 1
ATOM 1300 O O . ASN A 1 158 ? 23.014 19.035 -8.120 1.00 95.25 158 ASN A O 1
ATOM 1304 N N . GLU A 1 159 ? 24.299 19.754 -6.421 1.00 92.56 159 GLU A N 1
ATOM 1305 C CA . GLU A 1 159 ? 23.580 19.023 -5.374 1.00 92.56 159 GLU A CA 1
ATOM 1306 C C . GLU A 1 159 ? 22.132 19.506 -5.153 1.00 92.56 159 GLU A C 1
ATOM 1308 O O . GLU A 1 159 ? 21.249 18.698 -4.860 1.00 92.56 159 GLU A O 1
ATOM 1313 N N . GLU A 1 160 ? 21.843 20.797 -5.334 1.00 93.25 160 GLU A N 1
ATOM 1314 C CA . GLU A 1 160 ? 20.473 21.322 -5.219 1.00 93.25 160 GLU A CA 1
ATOM 1315 C C . GLU A 1 160 ? 19.606 20.833 -6.384 1.00 93.25 160 GLU A C 1
ATOM 1317 O O . GLU A 1 160 ? 18.482 20.359 -6.192 1.00 93.25 160 GLU A O 1
ATOM 1322 N N . LYS A 1 161 ? 20.163 20.867 -7.602 1.00 95.12 161 LYS A N 1
ATOM 1323 C CA . LYS A 1 161 ? 19.526 20.295 -8.792 1.00 95.12 161 LYS A CA 1
ATOM 1324 C C . LYS A 1 161 ? 19.310 18.789 -8.626 1.00 95.12 161 LYS A C 1
ATOM 1326 O O . LYS A 1 161 ? 18.250 18.291 -9.001 1.00 95.12 161 LYS A O 1
ATOM 1331 N N . LEU A 1 162 ? 20.268 18.078 -8.026 1.00 96.25 162 LEU A N 1
ATOM 1332 C CA . LEU A 1 162 ? 20.155 16.649 -7.738 1.00 96.25 162 LEU A CA 1
ATOM 1333 C C . LEU A 1 162 ? 18.935 16.331 -6.869 1.00 96.25 162 LEU A C 1
ATOM 1335 O O . LEU A 1 162 ? 18.191 15.403 -7.178 1.00 96.25 162 LEU A O 1
ATOM 1339 N N . GLU A 1 163 ? 18.714 17.099 -5.801 1.00 95.44 163 GLU A N 1
ATOM 1340 C CA . GLU A 1 163 ? 17.582 16.892 -4.894 1.00 95.44 163 GLU A CA 1
ATOM 1341 C C . GLU A 1 163 ? 16.242 17.098 -5.614 1.00 95.44 163 GLU A C 1
ATOM 1343 O O . GLU A 1 163 ? 15.332 16.271 -5.505 1.00 95.44 163 GLU A O 1
ATOM 1348 N N . ALA A 1 164 ? 16.137 18.161 -6.417 1.00 95.88 164 ALA A N 1
ATOM 1349 C CA . ALA A 1 164 ? 14.946 18.431 -7.216 1.00 95.88 164 ALA A CA 1
ATOM 1350 C C . ALA A 1 164 ? 14.669 17.297 -8.219 1.00 95.88 164 ALA A C 1
ATOM 1352 O O . ALA A 1 164 ? 13.543 16.797 -8.300 1.00 95.88 164 ALA A O 1
ATOM 1353 N N . VAL A 1 165 ? 15.701 16.840 -8.936 1.00 96.31 165 VAL A N 1
ATOM 1354 C CA . VAL A 1 165 ? 15.574 15.760 -9.921 1.00 96.31 165 VAL A CA 1
ATOM 1355 C C . VAL A 1 165 ? 15.232 14.427 -9.253 1.00 96.31 165 VAL A C 1
ATOM 1357 O O . VAL A 1 165 ? 14.333 13.727 -9.721 1.00 96.31 165 VAL A O 1
ATOM 1360 N N . LEU A 1 166 ? 15.872 14.080 -8.133 1.00 97.31 166 LEU A N 1
ATOM 1361 C CA . LEU A 1 166 ? 15.548 12.870 -7.374 1.00 97.31 166 LEU A CA 1
ATOM 1362 C C . LEU A 1 166 ? 14.119 12.908 -6.827 1.00 97.31 166 LEU A C 1
ATOM 1364 O O . LEU A 1 166 ? 13.419 11.896 -6.864 1.00 97.31 166 LEU A O 1
ATOM 1368 N N . SER A 1 167 ? 13.654 14.058 -6.339 1.00 96.62 167 SER A N 1
ATOM 1369 C CA . SER A 1 167 ? 12.282 14.216 -5.852 1.00 96.62 167 SER A CA 1
ATOM 1370 C C . SER A 1 167 ? 11.258 13.928 -6.953 1.00 96.62 167 SER A C 1
ATOM 1372 O O . SER A 1 167 ? 10.331 13.139 -6.745 1.00 96.62 167 SER A O 1
ATOM 1374 N N . VAL A 1 168 ? 11.473 14.486 -8.147 1.00 96.06 168 VAL A N 1
ATOM 1375 C CA . VAL A 1 168 ? 10.623 14.269 -9.325 1.00 96.06 168 VAL A CA 1
ATOM 1376 C C . VAL A 1 168 ? 10.687 12.810 -9.790 1.00 96.06 168 VAL A C 1
ATOM 1378 O O . VAL A 1 168 ? 9.643 12.173 -9.946 1.00 96.06 168 VAL A O 1
ATOM 1381 N N . TRP A 1 169 ? 11.890 12.243 -9.925 1.00 96.88 169 TRP A N 1
ATOM 1382 C CA . TRP A 1 169 ? 12.078 10.872 -10.406 1.00 96.88 169 TRP A CA 1
ATOM 1383 C C . TRP A 1 169 ? 11.515 9.825 -9.441 1.00 96.88 169 TRP A C 1
ATOM 1385 O O . TRP A 1 169 ? 10.725 8.967 -9.834 1.00 96.88 169 TRP A O 1
ATOM 1395 N N . SER A 1 170 ? 11.831 9.936 -8.149 1.00 97.38 170 SER A N 1
ATOM 1396 C CA . SER A 1 170 ? 11.290 9.039 -7.120 1.00 97.38 170 SER A CA 1
ATOM 1397 C C . SER A 1 170 ? 9.766 9.121 -7.023 1.00 97.38 170 SER A C 1
ATOM 1399 O O . SER A 1 170 ? 9.116 8.092 -6.861 1.00 97.38 170 SER A O 1
ATOM 1401 N N . SER A 1 171 ? 9.172 10.309 -7.177 1.00 96.44 171 SER A N 1
ATOM 1402 C CA . SER A 1 171 ? 7.711 10.473 -7.172 1.00 96.44 171 SER A CA 1
ATOM 1403 C C . SER A 1 171 ? 7.055 9.834 -8.395 1.00 96.44 171 SER A C 1
ATOM 1405 O O . SER A 1 171 ? 5.993 9.219 -8.271 1.00 96.44 171 SER A O 1
ATOM 1407 N N . TYR A 1 172 ? 7.695 9.927 -9.563 1.00 96.31 172 TYR A N 1
ATOM 1408 C CA . TYR A 1 172 ? 7.227 9.253 -10.768 1.00 96.31 172 TYR A CA 1
ATOM 1409 C C . TYR A 1 172 ? 7.271 7.730 -10.616 1.00 96.31 172 TYR A C 1
ATOM 1411 O O . TYR A 1 172 ? 6.247 7.075 -10.813 1.00 96.31 172 TYR A O 1
ATOM 1419 N N . VAL A 1 173 ? 8.395 7.164 -10.162 1.00 97.31 173 VAL A N 1
ATOM 1420 C CA . VAL A 1 173 ? 8.503 5.718 -9.895 1.00 97.31 173 VAL A CA 1
ATOM 1421 C C . VAL A 1 173 ? 7.479 5.279 -8.840 1.00 97.31 173 VAL A C 1
ATOM 1423 O O . VAL A 1 173 ? 6.780 4.284 -9.033 1.00 97.31 173 VAL A O 1
ATOM 1426 N N . LEU A 1 174 ? 7.303 6.055 -7.763 1.00 97.44 174 LEU A N 1
ATOM 1427 C CA . LEU A 1 174 ? 6.292 5.784 -6.735 1.00 97.44 174 LEU A CA 1
ATOM 1428 C C . LEU A 1 174 ? 4.867 5.757 -7.310 1.00 97.44 174 LEU A C 1
ATOM 1430 O O . LEU A 1 174 ? 4.050 4.946 -6.879 1.00 97.44 174 LEU A O 1
ATOM 1434 N N . SER A 1 175 ? 4.563 6.591 -8.311 1.00 95.19 175 SER A N 1
ATOM 1435 C CA . SER A 1 175 ? 3.253 6.594 -8.981 1.00 95.19 175 SER A CA 1
ATOM 1436 C C . SER A 1 175 ? 2.919 5.265 -9.676 1.00 95.19 175 SER A C 1
ATOM 1438 O O . SER A 1 175 ? 1.742 4.951 -9.878 1.00 95.19 175 SER A O 1
ATOM 1440 N N . LYS A 1 176 ? 3.948 4.469 -9.995 1.00 95.81 176 LYS A N 1
ATOM 1441 C CA . LYS A 1 176 ? 3.861 3.161 -10.656 1.00 95.81 176 LYS A CA 1
ATOM 1442 C C . LYS A 1 176 ? 4.112 1.985 -9.716 1.00 95.81 176 LYS A C 1
ATOM 1444 O O . LYS A 1 176 ? 3.835 0.853 -10.101 1.00 95.81 176 LYS A O 1
ATOM 1449 N N . LEU A 1 177 ? 4.546 2.230 -8.474 1.00 98.00 177 LEU A N 1
ATOM 1450 C CA . LEU A 1 177 ? 4.891 1.194 -7.488 1.00 98.00 177 LEU A CA 1
ATOM 1451 C C . LEU A 1 177 ? 3.786 0.142 -7.311 1.00 98.00 177 LEU A C 1
ATOM 1453 O O . LEU A 1 177 ? 4.073 -1.035 -7.118 1.00 98.00 177 LEU A O 1
ATOM 1457 N N . ARG A 1 178 ? 2.519 0.542 -7.450 1.00 96.69 178 ARG A N 1
ATOM 1458 C CA . ARG A 1 178 ? 1.356 -0.352 -7.418 1.00 96.69 178 ARG A CA 1
ATOM 1459 C C . ARG A 1 178 ? 1.454 -1.546 -8.373 1.00 96.69 178 ARG A C 1
ATOM 1461 O O . ARG A 1 178 ? 0.985 -2.618 -8.018 1.00 96.69 178 ARG A O 1
ATOM 1468 N N . ILE A 1 179 ? 2.067 -1.381 -9.543 1.00 97.19 179 ILE A N 1
ATOM 1469 C CA . ILE A 1 179 ? 2.244 -2.457 -10.529 1.00 97.19 179 ILE A CA 1
ATOM 1470 C C . ILE A 1 179 ? 3.088 -3.581 -9.924 1.00 97.19 179 ILE A C 1
ATOM 1472 O O . ILE A 1 179 ? 2.668 -4.735 -9.917 1.00 97.19 179 ILE A O 1
ATOM 1476 N N . LEU A 1 180 ? 4.211 -3.220 -9.294 1.00 98.50 180 LEU A N 1
ATOM 1477 C CA . LEU A 1 180 ? 5.022 -4.164 -8.527 1.00 98.50 180 LEU A CA 1
ATOM 1478 C C . LEU A 1 180 ? 4.217 -4.784 -7.383 1.00 98.50 180 LEU A C 1
ATOM 1480 O O . LEU A 1 180 ? 4.298 -5.987 -7.170 1.00 98.50 180 LEU A O 1
ATOM 1484 N N . LEU A 1 181 ? 3.445 -3.993 -6.634 1.00 98.56 181 LEU A N 1
ATOM 1485 C CA . LEU A 1 181 ? 2.677 -4.514 -5.497 1.00 98.56 181 LEU A CA 1
ATOM 1486 C C . LEU A 1 181 ? 1.629 -5.550 -5.931 1.00 98.56 181 LEU A C 1
ATOM 1488 O O . LEU A 1 181 ? 1.502 -6.585 -5.280 1.00 98.56 181 LEU A O 1
ATOM 1492 N N . TYR A 1 182 ? 0.949 -5.322 -7.057 1.00 97.62 182 TYR A N 1
ATOM 1493 C CA . TYR A 1 182 ? 0.025 -6.279 -7.674 1.00 97.62 182 TYR A CA 1
ATOM 1494 C C . TYR A 1 182 ? 0.731 -7.538 -8.195 1.00 97.62 182 TYR A C 1
ATOM 1496 O O . TYR A 1 182 ? 0.166 -8.633 -8.170 1.00 97.62 182 TYR A O 1
ATOM 1504 N N . ALA A 1 183 ? 1.980 -7.421 -8.644 1.00 98.06 183 ALA A N 1
ATOM 1505 C CA . ALA A 1 183 ? 2.783 -8.579 -9.012 1.00 98.06 183 ALA A CA 1
ATOM 1506 C C . ALA A 1 183 ? 3.251 -9.375 -7.780 1.00 98.06 183 ALA A C 1
ATOM 1508 O O . ALA A 1 183 ? 3.088 -10.596 -7.729 1.00 98.06 183 ALA A O 1
ATOM 1509 N N . LEU A 1 184 ? 3.756 -8.692 -6.749 1.00 98.31 184 LEU A N 1
ATOM 1510 C CA . LEU A 1 184 ? 4.236 -9.307 -5.510 1.00 98.31 184 LEU A CA 1
ATOM 1511 C C . LEU A 1 184 ? 3.118 -10.025 -4.753 1.00 98.31 184 LEU A C 1
ATOM 1513 O O . LEU A 1 184 ? 3.317 -11.163 -4.329 1.00 98.31 184 LEU A O 1
ATOM 1517 N N . GLU A 1 185 ? 1.928 -9.429 -4.637 1.00 96.44 185 GLU A N 1
ATOM 1518 C CA . GLU A 1 185 ? 0.810 -10.047 -3.911 1.00 96.44 185 GLU A CA 1
ATOM 1519 C C . GLU A 1 185 ? 0.309 -11.349 -4.554 1.00 96.44 185 GLU A C 1
ATOM 1521 O O . GLU A 1 185 ? -0.425 -12.108 -3.920 1.00 96.44 185 GLU A O 1
ATOM 1526 N N . ARG A 1 186 ? 0.710 -11.668 -5.795 1.00 95.56 186 ARG A N 1
ATOM 1527 C CA . ARG A 1 186 ? 0.444 -12.980 -6.407 1.00 95.56 186 ARG A CA 1
ATOM 1528 C C . ARG A 1 186 ? 1.361 -14.067 -5.847 1.00 95.56 186 ARG A C 1
ATOM 1530 O O . ARG A 1 186 ? 0.888 -15.187 -5.632 1.00 95.56 186 ARG A O 1
ATOM 1537 N N . ILE A 1 187 ? 2.617 -13.742 -5.544 1.00 96.56 187 ILE A N 1
ATOM 1538 C CA . ILE A 1 187 ? 3.670 -14.715 -5.208 1.00 96.56 187 ILE A CA 1
ATOM 1539 C C . ILE A 1 187 ? 4.031 -14.773 -3.716 1.00 96.56 187 ILE A C 1
ATOM 1541 O O . ILE A 1 187 ? 4.430 -15.835 -3.242 1.00 96.56 187 ILE A O 1
ATOM 1545 N N . VAL A 1 188 ? 3.844 -13.684 -2.968 1.00 97.94 188 VAL A N 1
ATOM 1546 C CA . VAL A 1 188 ? 4.157 -13.567 -1.532 1.00 97.94 188 VAL A CA 1
ATOM 1547 C C . VAL A 1 188 ? 3.028 -12.877 -0.774 1.00 97.94 188 VAL A C 1
ATOM 1549 O O . VAL A 1 188 ? 2.187 -12.212 -1.380 1.00 97.94 188 VAL A O 1
ATOM 1552 N N . ASP A 1 189 ? 3.029 -13.012 0.549 1.00 97.25 189 ASP A N 1
ATOM 1553 C CA . ASP A 1 189 ? 2.331 -12.057 1.407 1.00 97.25 189 ASP A CA 1
ATOM 1554 C C . ASP A 1 189 ? 3.222 -10.815 1.517 1.00 97.25 189 ASP A C 1
ATOM 1556 O O . ASP A 1 189 ? 4.400 -10.912 1.875 1.00 97.25 189 ASP A O 1
ATOM 1560 N N . ALA A 1 190 ? 2.668 -9.654 1.178 1.00 98.00 190 ALA A N 1
ATOM 1561 C CA . ALA A 1 190 ? 3.403 -8.399 1.087 1.00 98.00 190 ALA A CA 1
ATOM 1562 C C . ALA A 1 190 ? 2.805 -7.342 2.025 1.00 98.00 190 ALA A C 1
ATOM 1564 O O . ALA A 1 190 ? 1.588 -7.198 2.110 1.00 98.00 190 ALA A O 1
ATOM 1565 N N . ARG A 1 191 ? 3.650 -6.542 2.680 1.00 97.94 191 ARG A N 1
ATOM 1566 C CA . ARG A 1 191 ? 3.239 -5.319 3.384 1.00 97.94 191 ARG A CA 1
ATOM 1567 C C . ARG A 1 191 ? 4.064 -4.138 2.883 1.00 97.94 191 ARG A C 1
ATOM 1569 O O . ARG A 1 191 ? 5.214 -3.976 3.300 1.00 97.94 191 ARG A O 1
ATOM 1576 N N . PRO A 1 192 ? 3.500 -3.300 1.999 1.00 97.94 192 PRO A N 1
ATOM 1577 C CA . PRO A 1 192 ? 4.139 -2.055 1.593 1.00 97.94 192 PRO A CA 1
ATOM 1578 C C . PRO A 1 192 ? 4.373 -1.159 2.813 1.00 97.94 192 PRO A C 1
ATOM 1580 O O . PRO A 1 192 ? 3.445 -0.928 3.593 1.00 97.94 192 PRO A O 1
ATOM 1583 N N . TYR A 1 193 ? 5.587 -0.635 2.979 1.00 96.94 193 TYR A N 1
ATOM 1584 C CA . TYR A 1 193 ? 5.892 0.378 3.986 1.00 96.94 193 TYR A CA 1
ATOM 1585 C C . TYR A 1 193 ? 5.597 1.764 3.389 1.00 96.94 193 TYR A C 1
ATOM 1587 O O . TYR A 1 193 ? 6.312 2.185 2.480 1.00 96.94 193 TYR A O 1
ATOM 1595 N N . PRO A 1 194 ? 4.550 2.488 3.841 1.00 96.19 194 PRO A N 1
ATOM 1596 C CA . PRO A 1 194 ? 4.046 3.679 3.160 1.00 96.19 194 PRO A CA 1
ATOM 1597 C C . PRO A 1 194 ? 4.867 4.931 3.487 1.00 96.19 194 PRO A C 1
ATOM 1599 O O . PRO A 1 194 ? 4.364 5.915 4.034 1.00 96.19 194 PRO A O 1
ATOM 1602 N N . GLN A 1 195 ? 6.161 4.876 3.199 1.00 94.31 195 GLN A N 1
ATOM 1603 C CA . GLN A 1 195 ? 7.100 5.967 3.391 1.00 94.31 195 GLN A CA 1
ATOM 1604 C C . GLN A 1 195 ? 8.264 5.808 2.413 1.00 94.31 195 GLN A C 1
ATOM 1606 O O . GLN A 1 195 ? 8.889 4.753 2.347 1.00 94.31 195 GLN A O 1
ATOM 1611 N N . LYS A 1 196 ? 8.559 6.890 1.688 1.00 95.44 196 LYS A N 1
ATOM 1612 C CA . LYS A 1 196 ? 9.795 7.023 0.919 1.00 95.44 196 LYS A CA 1
ATOM 1613 C C . LYS A 1 196 ? 10.942 7.265 1.895 1.00 95.44 196 LYS A C 1
ATOM 1615 O O . LYS A 1 196 ? 10.816 8.148 2.744 1.00 95.44 196 LYS A O 1
ATOM 1620 N N . LEU A 1 197 ? 12.029 6.519 1.756 1.00 95.75 197 LEU A N 1
ATOM 1621 C CA . LEU A 1 197 ? 13.255 6.728 2.525 1.00 95.75 197 LEU A CA 1
ATOM 1622 C C . LEU A 1 197 ? 14.376 7.192 1.602 1.00 95.75 197 LEU A C 1
ATOM 1624 O O . LEU A 1 197 ? 14.302 6.982 0.392 1.00 95.75 197 LEU A O 1
ATOM 1628 N N . ASN A 1 198 ? 15.391 7.832 2.171 1.00 93.50 198 ASN A N 1
ATOM 1629 C CA . ASN A 1 198 ? 16.593 8.213 1.443 1.00 93.50 198 ASN A CA 1
ATOM 1630 C C . ASN A 1 198 ? 17.637 7.123 1.647 1.00 93.50 198 ASN A C 1
ATOM 1632 O O . ASN A 1 198 ? 17.998 6.829 2.782 1.00 93.50 198 ASN A O 1
ATOM 1636 N N . ASP A 1 199 ? 18.090 6.518 0.556 1.00 92.75 199 ASP A N 1
ATOM 1637 C CA . ASP A 1 199 ? 19.153 5.523 0.594 1.00 92.75 199 ASP A CA 1
ATOM 1638 C C . ASP A 1 199 ? 19.791 5.362 -0.783 1.00 92.75 199 ASP A C 1
ATOM 1640 O O . ASP A 1 199 ? 19.117 5.435 -1.818 1.00 92.75 199 ASP A O 1
ATOM 1644 N N . VAL A 1 200 ? 21.096 5.109 -0.789 1.00 88.44 200 VAL A N 1
ATOM 1645 C CA . VAL A 1 200 ? 21.861 4.824 -1.999 1.00 88.44 200 VAL A CA 1
ATOM 1646 C C . VAL A 1 200 ? 22.320 3.369 -1.935 1.00 88.44 200 VAL A C 1
ATOM 1648 O O . VAL A 1 200 ? 22.932 2.975 -0.944 1.00 88.44 200 VAL A O 1
ATOM 1651 N N . PRO A 1 201 ? 22.094 2.573 -2.994 1.00 83.12 201 PRO A N 1
ATOM 1652 C CA . PRO A 1 201 ? 22.532 1.190 -3.029 1.00 83.12 201 PRO A CA 1
ATOM 1653 C C . PRO A 1 201 ? 24.010 1.020 -2.692 1.00 83.12 201 PRO A C 1
ATOM 1655 O O . PRO A 1 201 ? 24.838 1.800 -3.189 1.00 83.12 201 PRO A O 1
ATOM 1658 N N . PRO A 1 202 ? 24.378 -0.074 -2.003 1.00 77.31 202 PRO A N 1
ATOM 1659 C CA . PRO A 1 202 ? 25.773 -0.438 -1.842 1.00 77.31 202 PRO A CA 1
ATOM 1660 C C . PRO A 1 202 ? 26.485 -0.478 -3.199 1.00 77.31 202 PRO A C 1
ATOM 1662 O O . PRO A 1 202 ? 25.953 -1.015 -4.171 1.00 77.31 202 PRO A O 1
ATOM 1665 N N . ARG A 1 203 ? 27.720 0.035 -3.243 1.00 77.88 203 ARG A N 1
ATOM 1666 C CA . ARG A 1 203 ? 28.605 0.063 -4.429 1.00 77.88 203 ARG A CA 1
ATOM 1667 C C . ARG A 1 203 ? 28.199 1.025 -5.549 1.00 77.88 203 ARG A C 1
ATOM 1669 O O . ARG A 1 203 ? 28.862 1.026 -6.583 1.00 77.88 203 ARG A O 1
ATOM 1676 N N . SER A 1 204 ? 27.173 1.854 -5.366 1.00 85.88 204 SER A N 1
ATOM 1677 C CA . SER A 1 204 ? 26.896 2.915 -6.339 1.00 85.88 204 SER A CA 1
ATOM 1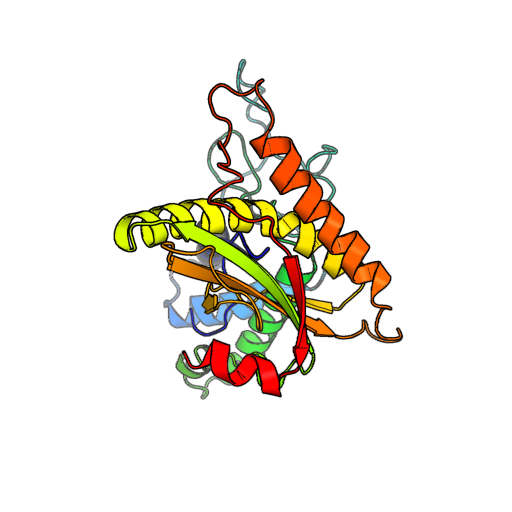678 C C . SER A 1 204 ? 27.929 4.027 -6.202 1.00 85.88 204 SER A C 1
ATOM 1680 O O . SER A 1 204 ? 28.101 4.586 -5.121 1.00 85.88 204 SER A O 1
ATOM 1682 N N . VAL A 1 205 ? 28.616 4.345 -7.297 1.00 87.69 205 VAL A N 1
ATOM 1683 C CA . VAL A 1 205 ? 29.623 5.410 -7.349 1.00 87.69 205 VAL A CA 1
ATOM 1684 C C . VAL A 1 205 ? 29.205 6.396 -8.440 1.00 87.69 205 VAL A C 1
ATOM 1686 O O . VAL A 1 205 ? 28.935 5.944 -9.557 1.00 87.69 205 VAL A O 1
ATOM 1689 N N . PRO A 1 206 ? 29.116 7.709 -8.152 1.00 89.62 206 PRO A N 1
ATOM 1690 C CA . PRO A 1 206 ? 28.823 8.696 -9.184 1.00 89.62 206 PRO A CA 1
ATOM 1691 C C . PRO A 1 206 ? 29.931 8.745 -10.235 1.00 89.62 206 PRO A C 1
ATOM 1693 O O . PRO A 1 206 ? 31.098 8.452 -9.957 1.00 89.62 206 PRO A O 1
ATOM 1696 N N . LYS A 1 207 ? 29.584 9.208 -11.438 1.00 91.25 207 LYS A N 1
ATOM 1697 C CA . LYS A 1 207 ? 30.598 9.602 -12.424 1.00 91.25 207 LYS A CA 1
ATOM 1698 C C . LYS A 1 207 ? 31.478 10.749 -11.888 1.00 91.25 207 LYS A C 1
ATOM 1700 O O . LYS A 1 207 ? 31.008 11.552 -11.077 1.00 91.25 207 LYS A O 1
ATOM 1705 N N . PRO A 1 208 ? 32.741 10.871 -12.345 1.00 91.62 208 PRO A N 1
ATOM 1706 C CA . PRO A 1 208 ? 33.634 11.945 -11.912 1.00 91.62 208 PRO A CA 1
ATOM 1707 C C . PRO A 1 208 ? 33.002 13.335 -12.079 1.00 91.62 208 PRO A C 1
ATOM 1709 O O . PRO A 1 208 ? 32.463 13.641 -13.140 1.00 91.62 208 PRO A O 1
ATOM 1712 N N . GLY A 1 209 ? 33.078 14.166 -11.035 1.00 92.00 209 GLY A N 1
ATOM 1713 C CA . GLY A 1 209 ? 32.513 15.523 -11.028 1.00 92.00 209 GLY A CA 1
ATOM 1714 C C . GLY A 1 209 ? 31.007 15.606 -10.755 1.00 92.00 209 GLY A C 1
ATOM 1715 O O . GLY A 1 209 ? 30.449 16.697 -10.829 1.00 92.00 209 GLY A O 1
ATOM 1716 N N . ARG A 1 210 ? 30.342 14.488 -10.437 1.00 94.56 210 ARG A N 1
ATOM 1717 C CA . ARG A 1 210 ? 28.906 14.444 -10.127 1.00 94.56 210 ARG A CA 1
ATOM 1718 C C . ARG A 1 210 ? 28.657 13.933 -8.707 1.00 94.56 210 ARG A C 1
ATOM 1720 O O . ARG A 1 210 ? 29.452 13.180 -8.148 1.00 94.56 210 ARG A O 1
ATOM 1727 N N . PHE A 1 211 ? 27.529 14.332 -8.139 1.00 94.62 211 PHE A N 1
ATOM 1728 C CA . PHE A 1 211 ? 26.985 13.833 -6.880 1.00 94.62 211 PHE A CA 1
ATOM 1729 C C . PHE A 1 211 ? 25.944 12.748 -7.161 1.00 94.62 211 PHE A C 1
ATOM 1731 O O . PHE A 1 211 ? 25.282 12.785 -8.195 1.00 94.62 211 PHE A O 1
ATOM 1738 N N . LEU A 1 212 ? 25.775 11.802 -6.234 1.00 95.88 212 LEU A N 1
ATOM 1739 C CA . LEU A 1 212 ? 24.787 10.723 -6.307 1.00 95.88 212 LEU A CA 1
ATOM 1740 C C . LEU A 1 212 ? 23.893 10.766 -5.069 1.00 95.88 212 LEU A C 1
ATOM 1742 O O . LEU A 1 212 ? 24.390 10.786 -3.944 1.00 95.88 212 LEU A O 1
ATOM 1746 N N . LYS A 1 213 ? 22.578 10.719 -5.278 1.00 96.31 213 LYS A N 1
ATOM 1747 C CA . LYS A 1 213 ? 21.582 10.553 -4.213 1.00 96.31 213 LYS A CA 1
ATOM 1748 C C . LYS A 1 213 ? 20.556 9.509 -4.629 1.00 96.31 213 LYS A C 1
ATOM 1750 O O . LYS A 1 213 ? 20.374 9.229 -5.816 1.00 96.31 213 LYS A O 1
ATOM 1755 N N . GLY A 1 214 ? 19.877 8.936 -3.643 1.00 96.12 214 GLY A N 1
ATOM 1756 C CA . GLY A 1 214 ? 18.889 7.900 -3.875 1.00 96.12 214 GLY A CA 1
ATOM 1757 C C . GLY A 1 214 ? 17.751 7.927 -2.873 1.00 96.12 214 GLY A C 1
ATOM 1758 O O . GLY A 1 214 ? 17.874 8.419 -1.752 1.00 96.12 214 GLY A O 1
ATOM 1759 N N . SER A 1 215 ? 16.625 7.389 -3.312 1.00 97.00 215 SER A N 1
ATOM 1760 C CA . SER A 1 215 ? 15.484 7.067 -2.474 1.00 97.00 215 SER A CA 1
ATOM 1761 C C . SER A 1 215 ? 15.147 5.591 -2.624 1.00 97.00 215 SER A C 1
ATOM 1763 O O . SER A 1 215 ? 15.417 4.985 -3.664 1.00 97.00 215 SER A O 1
ATOM 1765 N N . CYS A 1 216 ? 14.505 5.018 -1.613 1.00 97.25 216 CYS A N 1
ATOM 1766 C CA . CYS A 1 216 ? 14.019 3.653 -1.674 1.00 97.25 216 CYS A CA 1
ATOM 1767 C C . CYS A 1 216 ? 12.581 3.496 -1.168 1.00 97.25 216 CYS A C 1
ATOM 1769 O O . CYS A 1 216 ? 12.065 4.304 -0.386 1.00 97.25 216 CYS A O 1
ATOM 1771 N N . PHE A 1 217 ? 11.934 2.437 -1.657 1.00 97.81 217 PHE A N 1
ATOM 1772 C CA . PHE A 1 217 ? 10.604 1.991 -1.250 1.00 97.81 217 PHE A CA 1
ATOM 1773 C C . PHE A 1 217 ? 10.690 0.551 -0.763 1.00 97.81 217 PHE A C 1
ATOM 1775 O O . PHE A 1 217 ? 11.263 -0.303 -1.440 1.00 97.81 217 PHE A O 1
ATOM 1782 N N . ILE A 1 218 ? 10.109 0.285 0.404 1.00 97.62 218 ILE A N 1
ATOM 1783 C CA . ILE A 1 218 ? 10.248 -0.995 1.100 1.00 97.62 218 ILE A CA 1
ATOM 1784 C C . ILE A 1 218 ? 8.926 -1.752 1.079 1.00 97.62 218 ILE A C 1
ATOM 1786 O O . ILE A 1 218 ? 7.859 -1.186 1.330 1.00 97.62 218 ILE A O 1
ATOM 1790 N N . VAL A 1 219 ? 9.015 -3.060 0.860 1.00 98.50 219 VAL A N 1
ATOM 1791 C CA . VAL A 1 219 ? 7.912 -4.004 1.029 1.00 98.50 219 VAL A CA 1
ATOM 1792 C C . VAL A 1 219 ? 8.402 -5.157 1.899 1.00 98.50 219 VAL A C 1
ATOM 1794 O O . VAL A 1 219 ? 9.338 -5.861 1.523 1.00 98.50 219 VAL A O 1
ATOM 1797 N N . GLY A 1 220 ? 7.787 -5.357 3.066 1.00 98.50 220 GLY A N 1
ATOM 1798 C CA . GLY A 1 220 ? 8.000 -6.575 3.851 1.00 98.50 220 GLY A CA 1
ATOM 1799 C C . GLY A 1 220 ? 7.384 -7.759 3.115 1.00 98.50 220 GLY A C 1
ATOM 1800 O O . GLY A 1 220 ? 6.245 -7.650 2.661 1.00 98.50 220 GLY A O 1
ATOM 1801 N N . ILE A 1 221 ? 8.127 -8.855 2.955 1.00 98.44 221 ILE A N 1
ATOM 1802 C CA . ILE A 1 221 ? 7.664 -10.037 2.218 1.00 98.44 221 ILE A CA 1
ATOM 1803 C C . ILE A 1 221 ? 7.855 -11.319 3.027 1.00 98.44 221 ILE A C 1
ATOM 1805 O O . ILE A 1 221 ? 8.856 -11.490 3.721 1.00 98.44 221 ILE A O 1
ATOM 1809 N N . LYS A 1 222 ? 6.897 -12.237 2.910 1.00 96.75 222 LYS A N 1
ATOM 1810 C CA . LYS A 1 222 ? 6.963 -13.588 3.483 1.00 96.75 222 LYS A CA 1
ATOM 1811 C C . LYS A 1 222 ? 6.268 -14.593 2.570 1.00 96.75 222 LYS A C 1
ATOM 1813 O O . LYS A 1 222 ? 5.467 -14.226 1.706 1.00 96.75 222 LYS A O 1
ATOM 1818 N N . GLU A 1 223 ? 6.580 -15.868 2.733 1.00 96.44 223 GLU A N 1
ATOM 1819 C CA . GLU A 1 223 ? 5.876 -16.929 2.031 1.00 96.44 223 GLU A CA 1
ATOM 1820 C C . GLU A 1 223 ? 4.389 -16.941 2.393 1.00 96.44 223 GLU A C 1
ATOM 1822 O O . GLU A 1 223 ? 3.998 -16.737 3.542 1.00 96.44 223 GLU A O 1
ATOM 1827 N N . LYS A 1 224 ? 3.549 -17.206 1.391 1.00 94.38 224 LYS A N 1
ATOM 1828 C CA . LYS A 1 224 ? 2.127 -17.449 1.630 1.00 94.38 224 LYS A CA 1
ATOM 1829 C C . LYS A 1 224 ? 1.954 -18.723 2.450 1.00 94.38 224 LYS A C 1
ATOM 1831 O O . LYS A 1 224 ? 2.688 -19.694 2.252 1.00 94.38 224 LYS A O 1
ATOM 1836 N N . VAL A 1 225 ? 0.924 -18.762 3.292 1.00 92.12 225 VAL A N 1
ATOM 1837 C CA . VAL A 1 225 ? 0.597 -19.934 4.121 1.00 92.12 225 VAL A CA 1
ATOM 1838 C C . VAL A 1 225 ? 0.539 -21.214 3.275 1.00 92.12 225 VAL A C 1
ATOM 1840 O O . VAL A 1 225 ? -0.150 -21.281 2.256 1.00 92.12 225 VAL A O 1
ATOM 1843 N N . GLY A 1 226 ? 1.285 -22.238 3.700 1.00 92.81 226 GLY A N 1
ATOM 1844 C CA . GLY A 1 226 ? 1.350 -23.535 3.020 1.00 92.81 226 GLY A CA 1
ATOM 1845 C C . GLY A 1 226 ? 2.185 -23.554 1.733 1.00 92.81 226 GLY A C 1
ATOM 1846 O O . GLY A 1 226 ? 2.183 -24.562 1.028 1.00 92.81 226 GLY A O 1
ATOM 1847 N N . ARG A 1 227 ? 2.903 -22.472 1.405 1.00 93.06 227 ARG A N 1
ATOM 1848 C CA . ARG A 1 227 ? 3.804 -22.395 0.247 1.00 93.06 227 ARG A CA 1
ATOM 1849 C C . ARG A 1 227 ? 5.250 -22.198 0.692 1.00 93.06 227 ARG A C 1
ATOM 1851 O O . ARG A 1 227 ? 5.523 -21.735 1.790 1.00 93.06 227 ARG A O 1
ATOM 1858 N N . ARG A 1 228 ? 6.191 -22.565 -0.179 1.00 93.56 228 ARG A N 1
ATOM 1859 C CA . ARG A 1 228 ? 7.614 -22.249 0.009 1.00 93.56 228 ARG A CA 1
ATOM 1860 C C . ARG A 1 228 ? 7.891 -20.816 -0.431 1.00 93.56 228 ARG A C 1
ATOM 1862 O O . ARG A 1 228 ? 7.199 -20.303 -1.312 1.00 93.56 228 ARG A O 1
ATOM 1869 N N . PHE A 1 229 ? 8.936 -20.216 0.132 1.00 94.75 229 PHE A N 1
ATOM 1870 C CA . PHE A 1 229 ? 9.396 -18.902 -0.299 1.00 94.75 229 PHE A CA 1
ATOM 1871 C C . PHE A 1 229 ? 9.763 -18.917 -1.798 1.00 94.75 229 PHE A C 1
ATOM 1873 O O . PHE A 1 229 ? 10.468 -19.834 -2.240 1.00 94.75 229 PHE A O 1
ATOM 1880 N N . PRO A 1 230 ? 9.276 -17.947 -2.594 1.00 94.69 230 PRO A N 1
ATOM 1881 C CA . PRO A 1 230 ? 9.571 -17.850 -4.019 1.00 94.69 230 PRO A CA 1
ATOM 1882 C C . PRO A 1 230 ? 11.059 -17.834 -4.365 1.00 94.69 230 PRO A C 1
ATOM 1884 O O . PRO A 1 230 ? 11.887 -17.265 -3.657 1.00 94.69 230 PRO A O 1
ATOM 1887 N N . GLN A 1 231 ? 11.396 -18.411 -5.518 1.00 94.50 231 GLN A N 1
ATOM 1888 C CA . GLN A 1 231 ? 12.734 -18.279 -6.087 1.00 94.50 231 GLN A CA 1
ATOM 1889 C C . GLN A 1 231 ? 12.981 -16.850 -6.583 1.00 94.50 231 GLN A C 1
ATOM 1891 O O . GLN A 1 231 ? 12.055 -16.159 -7.011 1.00 94.50 231 GLN A O 1
ATOM 1896 N N . LYS A 1 232 ? 14.257 -16.441 -6.610 1.00 93.56 232 LYS A N 1
ATOM 1897 C CA . LYS A 1 232 ? 14.680 -15.089 -7.011 1.00 93.56 232 LYS A CA 1
ATOM 1898 C C . LYS A 1 232 ? 14.130 -14.652 -8.378 1.00 93.56 232 LYS A C 1
ATOM 1900 O O . LYS A 1 232 ? 13.769 -13.491 -8.530 1.00 93.56 232 LYS A O 1
ATOM 1905 N N . ASN A 1 233 ? 14.012 -15.569 -9.341 1.00 96.06 233 ASN A N 1
ATOM 1906 C CA . ASN A 1 233 ? 13.503 -15.269 -10.687 1.00 96.06 233 ASN A CA 1
ATOM 1907 C C . ASN A 1 233 ? 12.062 -14.739 -10.680 1.00 96.06 233 ASN A C 1
ATOM 1909 O O . ASN A 1 233 ? 11.771 -13.804 -11.413 1.00 96.06 233 ASN A O 1
ATOM 1913 N N . MET A 1 234 ? 11.194 -15.237 -9.791 1.00 97.38 234 MET A N 1
ATOM 1914 C CA . MET A 1 234 ? 9.811 -14.745 -9.703 1.00 97.38 234 MET A CA 1
ATOM 1915 C C . MET A 1 234 ? 9.749 -13.290 -9.210 1.00 97.38 234 MET A C 1
ATOM 1917 O O . MET A 1 234 ? 8.865 -12.534 -9.599 1.00 97.38 234 MET A O 1
ATOM 1921 N N . PHE A 1 235 ? 10.716 -12.867 -8.387 1.00 98.00 235 PHE A N 1
ATOM 1922 C CA . PHE A 1 235 ? 10.854 -11.465 -7.987 1.00 98.00 235 PHE A CA 1
ATOM 1923 C C . PHE A 1 235 ? 11.392 -10.587 -9.121 1.00 98.00 235 PHE A C 1
ATOM 1925 O O . PHE A 1 235 ? 10.974 -9.439 -9.232 1.00 98.00 235 PHE A O 1
ATOM 1932 N N . PHE A 1 236 ? 12.280 -11.115 -9.973 1.00 97.62 236 PHE A N 1
ATOM 1933 C CA . PHE A 1 236 ? 12.718 -10.411 -11.181 1.00 97.62 236 PHE A CA 1
ATOM 1934 C C . PHE A 1 236 ? 11.561 -10.195 -12.157 1.00 97.62 236 PHE A C 1
ATOM 1936 O O . PHE A 1 236 ? 11.415 -9.083 -12.644 1.00 97.62 236 PHE A O 1
ATOM 1943 N N . GLU A 1 237 ? 10.720 -11.205 -12.392 1.00 97.38 237 GLU A N 1
ATOM 1944 C CA . GLU A 1 237 ? 9.526 -11.082 -13.244 1.00 97.38 237 GLU A CA 1
ATOM 1945 C C . GLU A 1 237 ? 8.554 -10.025 -12.701 1.00 97.38 237 GLU A C 1
ATOM 1947 O O . GLU A 1 237 ? 8.141 -9.126 -13.429 1.00 97.38 237 GLU A O 1
ATOM 1952 N N . ALA A 1 238 ? 8.260 -10.065 -11.396 1.00 96.94 238 ALA A N 1
ATOM 1953 C CA . ALA A 1 238 ? 7.411 -9.063 -10.751 1.00 96.94 238 ALA A CA 1
ATOM 1954 C C . ALA A 1 238 ? 7.997 -7.642 -10.836 1.00 96.94 238 ALA A C 1
ATOM 1956 O O . ALA A 1 238 ? 7.265 -6.666 -11.000 1.00 96.94 238 ALA A O 1
ATOM 1957 N N . PHE A 1 239 ? 9.321 -7.514 -10.719 1.00 98.25 239 PHE A N 1
ATOM 1958 C CA . PHE A 1 239 ? 10.011 -6.238 -10.872 1.00 98.25 239 PHE A CA 1
ATOM 1959 C C . PHE A 1 239 ? 10.024 -5.739 -12.316 1.00 98.25 239 PHE A C 1
ATOM 1961 O O . PHE A 1 239 ? 9.942 -4.532 -12.546 1.00 98.25 239 PHE A O 1
ATOM 1968 N N . ASP A 1 240 ? 10.114 -6.649 -13.284 1.00 97.25 240 ASP A N 1
ATOM 1969 C CA . ASP A 1 240 ? 10.173 -6.298 -14.695 1.00 97.25 240 ASP A CA 1
ATOM 1970 C C . ASP A 1 240 ? 8.880 -5.629 -15.170 1.00 97.25 240 ASP A C 1
ATOM 1972 O O . ASP A 1 240 ? 8.949 -4.673 -15.931 1.00 97.25 240 ASP A O 1
ATOM 1976 N N . GLU A 1 241 ? 7.717 -6.016 -14.632 1.00 95.44 241 GLU A N 1
ATOM 1977 C CA . GLU A 1 241 ? 6.438 -5.333 -14.900 1.00 95.44 241 GLU A CA 1
ATOM 1978 C C . GLU A 1 241 ? 6.481 -3.840 -14.503 1.00 95.44 241 GLU A C 1
ATOM 1980 O O . GLU A 1 241 ? 6.039 -2.964 -15.257 1.00 95.44 241 GLU A O 1
ATOM 1985 N N . LEU A 1 242 ? 7.058 -3.527 -13.334 1.00 96.81 242 LEU A N 1
ATOM 1986 C CA . LEU A 1 242 ? 7.273 -2.144 -12.896 1.00 96.81 242 LEU A CA 1
ATOM 1987 C C . LEU A 1 242 ? 8.295 -1.441 -13.790 1.00 96.81 242 LEU A C 1
ATOM 1989 O O . LEU A 1 242 ? 8.035 -0.331 -14.251 1.00 96.81 242 LEU A O 1
ATOM 1993 N N . ARG A 1 243 ? 9.453 -2.073 -14.016 1.00 95.44 243 ARG A N 1
ATOM 1994 C CA . ARG A 1 243 ? 10.545 -1.500 -14.810 1.00 95.44 243 ARG A CA 1
ATOM 1995 C C . ARG A 1 243 ? 10.074 -1.166 -16.221 1.00 95.44 243 ARG A C 1
ATOM 1997 O O . ARG A 1 243 ? 10.248 -0.035 -16.656 1.00 95.44 243 ARG A O 1
ATOM 2004 N N . TYR A 1 244 ? 9.433 -2.113 -16.895 1.00 93.44 244 TYR A N 1
ATOM 2005 C CA . TYR A 1 244 ? 8.881 -1.936 -18.231 1.00 93.44 244 TYR A CA 1
ATOM 2006 C C . TYR A 1 244 ? 7.914 -0.749 -18.279 1.00 93.44 244 TYR A C 1
ATOM 2008 O O . TYR A 1 244 ? 8.099 0.152 -19.092 1.00 93.44 244 TYR A O 1
ATOM 2016 N N . THR A 1 245 ? 6.962 -0.673 -17.342 1.00 91.94 245 THR A N 1
ATOM 2017 C CA . THR A 1 245 ? 5.988 0.432 -17.313 1.00 91.94 245 THR A CA 1
ATOM 2018 C C . THR A 1 245 ? 6.645 1.792 -17.065 1.00 91.94 245 THR A C 1
ATOM 2020 O O . THR A 1 245 ? 6.284 2.783 -17.695 1.00 91.94 245 THR A O 1
ATOM 2023 N N . VAL A 1 246 ? 7.624 1.855 -16.156 1.00 92.94 246 VAL A N 1
ATOM 2024 C CA . VAL A 1 246 ? 8.379 3.084 -15.865 1.00 92.94 246 VAL A CA 1
ATOM 2025 C C . VAL A 1 246 ? 9.177 3.553 -17.084 1.00 92.94 246 VAL A C 1
ATOM 2027 O O . VAL A 1 246 ? 9.293 4.753 -17.299 1.00 92.94 246 VAL A O 1
ATOM 2030 N N . LEU A 1 247 ? 9.736 2.640 -17.879 1.00 90.62 247 LEU A N 1
ATOM 2031 C CA . LEU A 1 247 ? 10.583 2.992 -19.022 1.00 90.62 247 LEU A CA 1
ATOM 2032 C C . LEU A 1 247 ? 9.784 3.276 -20.300 1.00 90.62 247 LEU A C 1
ATOM 2034 O O . LEU A 1 247 ? 10.120 4.206 -21.034 1.00 90.62 247 LEU A O 1
ATOM 2038 N N . GLU A 1 248 ? 8.717 2.520 -20.560 1.00 86.06 248 GLU A N 1
ATOM 2039 C CA . GLU A 1 248 ? 7.877 2.698 -21.748 1.00 86.06 248 GLU A CA 1
ATOM 2040 C C . GLU A 1 248 ? 7.123 4.034 -21.710 1.00 86.06 248 GLU A C 1
ATOM 2042 O O . GLU A 1 248 ? 7.117 4.779 -22.692 1.00 86.06 248 GLU A O 1
ATOM 2047 N N . GLU A 1 249 ? 6.527 4.379 -20.565 1.00 81.69 249 GLU A N 1
ATOM 2048 C CA . GLU A 1 249 ? 5.751 5.613 -20.430 1.00 81.69 249 GLU A CA 1
ATOM 2049 C C . GLU A 1 249 ? 6.622 6.883 -20.435 1.00 81.69 249 GLU A C 1
ATOM 2051 O O . GLU A 1 249 ? 6.136 7.941 -20.841 1.00 81.69 249 GLU A O 1
ATOM 2056 N N . CYS A 1 250 ? 7.895 6.792 -20.030 1.00 75.56 250 CYS A N 1
ATOM 2057 C CA . CYS A 1 250 ? 8.845 7.908 -20.102 1.00 75.56 250 CYS A CA 1
ATOM 2058 C C . CYS A 1 250 ? 9.315 8.206 -21.531 1.00 75.56 250 CYS A C 1
ATOM 2060 O O . CYS A 1 250 ? 9.582 9.352 -21.882 1.00 75.56 250 CYS A O 1
ATOM 2062 N N . ASN A 1 251 ? 9.415 7.169 -22.365 1.00 64.44 251 ASN A N 1
ATOM 2063 C CA . ASN A 1 251 ? 9.916 7.279 -23.736 1.00 64.44 251 ASN A CA 1
ATOM 2064 C C . ASN A 1 251 ? 8.797 7.500 -24.763 1.00 64.44 251 ASN A C 1
ATOM 2066 O O . ASN A 1 251 ? 9.058 7.630 -25.964 1.00 64.44 251 ASN A O 1
ATOM 2070 N N . ALA A 1 252 ? 7.540 7.554 -24.315 1.00 58.75 252 ALA A N 1
ATOM 2071 C CA . ALA A 1 252 ? 6.389 7.792 -25.166 1.00 58.75 252 ALA A CA 1
ATOM 2072 C C . ALA A 1 252 ? 6.379 9.242 -25.686 1.00 58.75 252 ALA A C 1
ATOM 2074 O O . ALA A 1 252 ? 5.642 10.097 -25.196 1.00 58.75 252 ALA A O 1
ATOM 2075 N N . THR A 1 253 ? 7.104 9.485 -26.782 1.00 53.34 253 THR A N 1
ATOM 2076 C CA . THR A 1 253 ? 7.070 10.717 -27.606 1.00 53.34 253 THR A CA 1
ATOM 2077 C C . THR A 1 253 ? 5.659 11.145 -28.038 1.00 53.34 253 THR A C 1
ATOM 2079 O O . THR A 1 253 ? 5.465 12.238 -28.562 1.00 53.34 253 THR A O 1
ATOM 2082 N N . LYS A 1 254 ? 4.652 10.290 -27.830 1.00 51.31 254 LYS A N 1
ATOM 2083 C CA . LYS A 1 254 ? 3.251 10.503 -28.205 1.00 51.31 254 LYS A CA 1
ATOM 2084 C C . LYS A 1 254 ? 2.420 11.260 -27.164 1.00 51.31 254 LYS A C 1
ATOM 2086 O O . LYS A 1 254 ? 1.303 11.658 -27.487 1.00 51.31 254 LYS A O 1
ATOM 2091 N N . SER A 1 255 ? 2.912 11.468 -25.943 1.00 51.53 255 SER A N 1
ATOM 2092 C CA . SER A 1 255 ? 2.181 12.231 -24.927 1.00 51.53 255 SER A CA 1
ATOM 2093 C C . SER A 1 255 ? 2.775 13.628 -24.777 1.00 51.53 255 SER A C 1
ATOM 2095 O O . SER A 1 255 ? 3.864 13.784 -24.243 1.00 51.53 255 SER A O 1
ATOM 2097 N N . VAL A 1 256 ? 2.015 14.666 -25.143 1.00 56.00 256 VAL A N 1
ATOM 2098 C CA . VAL A 1 256 ? 2.346 16.082 -24.853 1.00 56.00 256 VAL A CA 1
ATOM 2099 C C . VAL A 1 256 ? 2.524 16.335 -23.339 1.00 56.00 256 VAL A C 1
ATOM 2101 O O . VAL A 1 256 ? 3.017 17.378 -22.929 1.00 56.00 256 VAL A O 1
ATOM 2104 N N . ARG A 1 257 ? 2.105 15.386 -22.489 1.00 63.88 257 ARG A N 1
ATOM 2105 C CA . ARG A 1 257 ? 2.220 15.422 -21.023 1.00 63.88 257 ARG A CA 1
ATOM 2106 C C . ARG A 1 257 ? 2.971 14.204 -20.468 1.00 63.88 257 ARG A C 1
ATOM 2108 O O . ARG A 1 257 ? 2.683 13.771 -19.354 1.00 63.88 257 ARG A O 1
ATOM 2115 N N . GLY A 1 258 ? 3.836 13.586 -21.274 1.00 72.00 258 GLY A N 1
ATOM 2116 C CA . GLY A 1 258 ? 4.682 12.477 -20.840 1.00 72.00 258 GLY A CA 1
ATOM 2117 C C . GLY A 1 258 ? 5.691 12.940 -19.793 1.00 72.00 258 GLY A C 1
ATOM 2118 O O . GLY A 1 258 ? 6.062 14.111 -19.753 1.00 72.00 258 GLY A O 1
ATOM 2119 N N . PHE A 1 259 ? 6.112 12.031 -18.919 1.00 84.81 259 PHE A N 1
ATOM 2120 C CA . PHE A 1 259 ? 7.246 12.293 -18.043 1.00 84.81 259 PHE A CA 1
ATOM 2121 C C . PHE A 1 259 ? 8.526 12.152 -18.866 1.00 84.81 259 PHE A C 1
ATOM 2123 O O . PHE A 1 259 ? 8.781 11.081 -19.401 1.00 84.81 259 PHE A O 1
ATOM 2130 N N . GLU A 1 260 ? 9.334 13.202 -18.966 1.00 86.81 260 GLU A N 1
ATOM 2131 C CA . GLU A 1 260 ? 10.594 13.144 -19.709 1.00 86.81 260 GLU A CA 1
ATOM 2132 C C . GLU A 1 260 ? 11.730 12.687 -18.787 1.00 86.81 260 GLU A C 1
ATOM 2134 O O . GLU A 1 260 ? 12.094 13.370 -17.826 1.00 86.81 260 GLU A O 1
ATOM 2139 N N . ARG A 1 261 ? 12.291 11.509 -19.075 1.00 90.88 261 ARG A N 1
ATOM 2140 C CA . ARG A 1 261 ? 13.422 10.947 -18.331 1.00 90.88 261 ARG A CA 1
ATOM 2141 C C . ARG A 1 261 ? 14.742 11.352 -18.989 1.00 90.88 261 ARG A C 1
ATOM 2143 O O . ARG A 1 261 ? 15.002 10.980 -20.128 1.00 90.88 261 ARG A O 1
ATOM 2150 N N . ASP A 1 262 ? 15.620 12.018 -18.240 1.00 92.19 262 ASP A N 1
ATOM 2151 C CA . ASP A 1 262 ? 17.025 12.179 -18.636 1.00 92.19 262 ASP A CA 1
ATOM 2152 C C . ASP A 1 262 ? 17.826 10.952 -18.188 1.00 92.19 262 ASP A C 1
ATOM 2154 O O . ASP A 1 262 ? 18.156 10.818 -17.014 1.00 92.19 262 ASP A O 1
ATOM 2158 N N . GLU A 1 263 ? 18.163 10.052 -19.109 1.00 90.75 263 GLU A N 1
ATOM 2159 C CA . GLU A 1 263 ? 18.910 8.823 -18.807 1.00 90.75 263 GLU A CA 1
ATOM 2160 C C . GLU A 1 263 ? 20.315 9.073 -18.239 1.00 90.75 263 GLU A C 1
ATOM 2162 O O . GLU A 1 263 ? 20.872 8.202 -17.566 1.00 90.75 263 GLU A O 1
ATOM 2167 N N . ARG A 1 264 ? 20.901 10.255 -18.481 1.00 90.31 264 ARG A N 1
ATOM 2168 C CA . ARG A 1 264 ? 22.217 10.611 -17.929 1.00 90.31 264 ARG A CA 1
ATOM 2169 C C . ARG A 1 264 ? 22.146 10.931 -16.449 1.00 90.31 264 ARG A C 1
ATOM 2171 O O . ARG A 1 264 ? 23.173 10.835 -15.787 1.00 90.31 264 ARG A O 1
ATOM 2178 N N . THR A 1 265 ? 20.982 11.345 -15.966 1.00 94.12 265 THR A N 1
ATOM 2179 C CA . THR A 1 265 ? 20.782 11.806 -14.594 1.00 94.12 265 THR A CA 1
ATOM 2180 C C . THR A 1 265 ? 19.884 10.857 -13.807 1.00 94.12 265 THR A C 1
ATOM 2182 O O . THR A 1 265 ? 20.159 10.594 -12.646 1.00 94.12 265 THR A O 1
ATOM 2185 N N . MET A 1 266 ? 18.816 10.334 -14.406 1.00 95.81 266 MET A N 1
ATOM 2186 C CA . MET A 1 266 ? 17.803 9.486 -13.778 1.00 95.81 266 MET A CA 1
ATOM 2187 C C . MET A 1 266 ? 18.076 8.015 -14.101 1.00 95.81 266 MET A C 1
ATOM 2189 O O . MET A 1 266 ? 17.727 7.509 -15.176 1.00 95.81 266 MET A O 1
ATOM 2193 N N . HIS A 1 267 ? 18.697 7.301 -13.164 1.00 94.88 267 HIS A N 1
ATOM 2194 C CA . HIS A 1 267 ? 19.010 5.887 -13.352 1.00 94.88 267 HIS A CA 1
ATOM 2195 C C . HIS A 1 267 ? 17.752 5.021 -13.290 1.00 94.88 267 HIS A C 1
ATOM 2197 O O . HIS A 1 267 ? 16.778 5.356 -12.611 1.00 94.88 267 HIS A O 1
ATOM 2203 N N . GLU A 1 268 ? 17.785 3.891 -13.997 1.00 94.44 268 GLU A N 1
ATOM 2204 C CA . GLU A 1 268 ? 16.694 2.921 -13.952 1.00 94.44 268 GLU A CA 1
ATOM 2205 C C . GLU A 1 268 ? 16.484 2.422 -12.523 1.00 94.44 268 GLU A C 1
ATOM 2207 O O . GLU A 1 268 ? 17.463 2.218 -11.792 1.00 94.44 268 GLU A O 1
ATOM 2212 N N . PRO A 1 269 ? 15.225 2.207 -12.105 1.00 95.62 269 PRO A N 1
ATOM 2213 C CA . PRO A 1 269 ? 14.986 1.565 -10.834 1.00 95.62 269 PRO A CA 1
ATOM 2214 C C . PRO A 1 269 ? 15.563 0.148 -10.875 1.00 95.62 269 PRO A C 1
ATOM 2216 O O . PRO A 1 269 ? 15.487 -0.554 -11.885 1.00 95.62 269 PRO A O 1
ATOM 2219 N N . TRP A 1 270 ? 16.075 -0.308 -9.742 1.00 94.19 270 TRP A N 1
ATOM 2220 C CA . TRP A 1 270 ? 16.476 -1.699 -9.541 1.00 94.19 270 TRP A CA 1
ATOM 2221 C C . TRP A 1 270 ? 16.026 -2.149 -8.147 1.00 94.19 270 TRP A C 1
ATOM 2223 O O . TRP A 1 270 ? 15.605 -1.322 -7.331 1.00 94.19 270 TRP A O 1
ATOM 2233 N N . PHE A 1 271 ? 16.081 -3.452 -7.866 1.00 96.00 271 PHE A N 1
ATOM 2234 C CA . PHE A 1 271 ? 15.668 -3.983 -6.568 1.00 96.00 271 PHE A CA 1
ATOM 2235 C C . PHE A 1 271 ? 16.714 -4.873 -5.904 1.00 96.00 271 PHE A C 1
ATOM 2237 O O . PHE A 1 271 ? 17.487 -5.569 -6.568 1.00 96.00 271 PHE A O 1
ATOM 2244 N N . ALA A 1 272 ? 16.647 -4.922 -4.576 1.00 95.06 272 ALA A N 1
ATOM 2245 C CA . ALA A 1 272 ? 17.341 -5.897 -3.750 1.00 95.06 272 ALA A CA 1
ATOM 2246 C C . ALA A 1 272 ? 16.363 -6.642 -2.838 1.00 95.06 272 ALA A C 1
ATOM 2248 O O . ALA A 1 272 ? 15.345 -6.099 -2.406 1.00 95.06 272 ALA A O 1
ATOM 2249 N N . LEU A 1 273 ? 16.716 -7.888 -2.521 1.00 96.25 273 LEU A N 1
ATOM 2250 C CA . LEU A 1 273 ? 16.158 -8.590 -1.372 1.00 96.25 273 LEU A CA 1
ATOM 2251 C C . LEU A 1 273 ? 17.118 -8.392 -0.204 1.00 96.25 273 LEU A C 1
ATOM 2253 O O . LEU A 1 273 ? 18.297 -8.729 -0.318 1.00 96.25 273 LEU A O 1
ATOM 2257 N N . VAL A 1 274 ? 16.617 -7.815 0.880 1.00 95.31 274 VAL A N 1
ATOM 2258 C CA . VAL A 1 274 ? 17.413 -7.319 2.006 1.00 95.31 274 VAL A CA 1
ATOM 2259 C C . VAL A 1 274 ? 16.923 -7.983 3.291 1.00 95.31 274 VAL A C 1
ATOM 2261 O O . VAL A 1 274 ? 15.721 -8.202 3.462 1.00 95.31 274 VAL A O 1
ATOM 2264 N N . SER A 1 275 ? 17.848 -8.337 4.184 1.00 96.25 275 SER A N 1
ATOM 2265 C CA . SER A 1 275 ? 17.501 -8.884 5.498 1.00 96.25 275 SER A CA 1
ATOM 2266 C C . SER A 1 275 ? 17.048 -7.778 6.459 1.00 96.25 275 SER A C 1
ATOM 2268 O O . SER A 1 275 ? 17.370 -6.605 6.271 1.00 96.25 275 SER A O 1
ATOM 2270 N N . ALA A 1 276 ? 16.349 -8.132 7.539 1.00 95.25 276 ALA A N 1
ATOM 2271 C CA . ALA A 1 276 ? 16.009 -7.176 8.598 1.00 95.25 276 ALA A CA 1
ATOM 2272 C C . ALA A 1 276 ? 17.242 -6.460 9.187 1.00 95.25 276 ALA A C 1
ATOM 2274 O O . ALA A 1 276 ? 17.166 -5.276 9.513 1.00 95.25 276 ALA A O 1
ATOM 2275 N N . ALA A 1 277 ? 18.378 -7.160 9.294 1.00 93.56 277 ALA A N 1
ATOM 2276 C CA . ALA A 1 277 ? 19.619 -6.598 9.824 1.00 93.56 277 ALA A CA 1
ATOM 2277 C C . ALA A 1 277 ? 20.189 -5.505 8.907 1.00 93.56 277 ALA A C 1
ATOM 2279 O O . ALA A 1 277 ? 20.591 -4.448 9.391 1.00 93.56 277 ALA A O 1
ATOM 2280 N N . ASP A 1 278 ? 20.159 -5.738 7.595 1.00 92.38 278 ASP A N 1
ATOM 2281 C CA . ASP A 1 278 ? 20.670 -4.796 6.595 1.00 92.38 278 ASP A CA 1
ATOM 2282 C C . ASP A 1 278 ? 19.708 -3.617 6.360 1.00 92.38 278 ASP A C 1
ATOM 2284 O O . ASP A 1 278 ? 20.132 -2.543 5.943 1.00 92.38 278 ASP A O 1
ATOM 2288 N N . LEU A 1 279 ? 18.411 -3.790 6.651 1.00 93.44 279 LEU A N 1
ATOM 2289 C CA . LEU A 1 279 ? 17.407 -2.730 6.528 1.00 93.44 279 LEU A CA 1
ATOM 2290 C C . LEU A 1 279 ? 17.388 -1.771 7.731 1.00 93.44 279 LEU A C 1
ATOM 2292 O O . LEU A 1 279 ? 16.993 -0.611 7.602 1.00 93.44 279 LEU A O 1
ATOM 2296 N N . LEU A 1 280 ? 17.797 -2.240 8.912 1.00 91.38 280 LEU A N 1
ATOM 2297 C CA . LEU A 1 280 ? 17.735 -1.475 10.160 1.00 91.38 280 LEU A CA 1
ATOM 2298 C C . LEU A 1 280 ? 18.415 -0.089 10.088 1.00 91.38 280 LEU A C 1
ATOM 2300 O O . LEU A 1 280 ? 17.825 0.858 10.613 1.00 91.38 280 LEU A O 1
ATOM 2304 N N . PRO A 1 281 ? 19.600 0.085 9.462 1.00 88.38 281 PRO A N 1
ATOM 2305 C CA . PRO A 1 281 ? 20.221 1.402 9.313 1.00 88.38 281 PRO A CA 1
ATOM 2306 C C . PRO A 1 281 ? 19.378 2.362 8.466 1.00 88.38 281 PRO A C 1
ATOM 2308 O O . PRO A 1 281 ? 19.242 3.525 8.829 1.00 88.38 281 PRO A O 1
ATOM 2311 N N . ILE A 1 282 ? 18.754 1.859 7.396 1.00 88.12 282 ILE A N 1
ATOM 2312 C CA . ILE A 1 282 ? 17.930 2.647 6.466 1.00 88.12 282 ILE A CA 1
ATOM 2313 C C . ILE A 1 282 ? 16.664 3.163 7.163 1.00 88.12 282 ILE A C 1
ATOM 2315 O O . ILE A 1 282 ? 16.237 4.287 6.931 1.00 88.12 282 ILE A O 1
ATOM 2319 N N . LEU A 1 283 ? 16.062 2.359 8.045 1.00 88.00 283 LEU A N 1
ATOM 2320 C CA . LEU A 1 283 ? 14.868 2.755 8.804 1.00 88.00 283 LEU A CA 1
ATOM 2321 C C . LEU A 1 283 ? 15.155 3.725 9.961 1.00 88.00 283 LEU A C 1
ATOM 2323 O O . LEU A 1 283 ? 14.215 4.328 10.481 1.00 88.00 283 LEU A O 1
ATOM 2327 N N . LYS A 1 284 ? 16.413 3.824 10.408 1.00 81.69 284 LYS A N 1
ATOM 2328 C CA . LYS A 1 284 ? 16.842 4.713 11.501 1.00 81.69 284 LYS A CA 1
ATOM 2329 C C . LYS A 1 284 ? 17.387 6.060 11.019 1.00 81.69 284 LYS A C 1
ATOM 2331 O O . LYS A 1 284 ? 17.473 6.966 11.847 1.00 81.69 284 LYS A O 1
ATOM 2336 N N . ALA A 1 285 ? 17.795 6.148 9.753 1.00 69.31 285 ALA A N 1
ATOM 2337 C CA . ALA A 1 285 ? 18.258 7.373 9.101 1.00 69.31 285 ALA A CA 1
ATOM 2338 C C . ALA A 1 285 ? 17.099 8.355 8.863 1.00 69.31 285 ALA A C 1
ATOM 2340 O O . ALA A 1 285 ? 17.334 9.570 9.044 1.00 69.31 285 ALA A O 1
#

Secondary structure (DSSP, 8-state):
-TT----GGGTSPPHHHHHHHHHHHHHHSTT--HHHHHHHHHHHHHHHTS-TTSPPPB--SS----S-PPTTSPPPP-TTSHHHHT-SS-BB-SSSSP-BTTTT--HHHHHHHHHHHHHHHHHTTSTTS-GGGGGPPP-HHHH-SEEEEEEEEEEESSHHHHHHHHHHHHHHHHHHHHHHHHHHHHHSEEEE--S-EE---TT--PPTT-EEEEEEEEEEEEPPTTSPPPPHHHHHHHHHHHHHHHHHHHS-TT-TT-----TTTBPPPEEEEEEHHHHHHHHH-